Protein AF-A0A507EMT8-F1 (afdb_monomer)

InterPro domains:
  IPR001611 Leucine-rich repeat [PF00560] (67-89)
  IPR001611 Leucine-rich repeat [PF00560] (162-181)
  IPR001611 Leucine-rich repeat [PF13855] (92-151)
  IPR032675 Leucine-rich repeat domain superfamily [G3DSA:3.80.10.10] (12-216)

Radius of gyration: 20.35 Å; Cα contacts (8 Å, |Δi|>4): 606; chains: 1; bounding box: 46×36×61 Å

Organism: NCBI:txid246404

Nearest PDB structures (foldseek):
  6fif-assembly1_A  TM=8.995E-01  e=1.115E-07  Arabidopsis thaliana
  5ixt-assembly1_A  TM=8.989E-01  e=3.589E-07  Arabidopsis thaliana
  3rgx-assembly1_A  TM=7.624E-01  e=8.738E-08  Arabidopsis thaliana
  6g3w-assembly2_D  TM=8.809E-01  e=3.906E-06  Arabidopsis thaliana
  6fg7-assembly2_B  TM=7.676E-01  e=6.359E-06  Arabidopsis thaliana

Sequence (258 aa):
MPSHLQAEYTALFLQDTNAVHISSVSGTKNYAFPPSILEVNSLESVTITFSRLEGSLPQHLDSCFRSLHTLNLSANALTGSIPDGIGNLVALQTLDLCDNYFSGNIPGHCLARLKRLKRLNFAGNHLTGIVPAELASMSQLISLRLEGNRLSGCIPTIWSSSLEEVSLSRNNLAGTIPPALIALPMLKWLEVDCWHFDSVNLPNETRLVECLRAELRNPSDATSNILGFGIENSDTDFDSFFLEIRPNLTLSLCSVHA

Foldseek 3Di:
DPPVVCPPQVADPDPDPAEAAAEQGPDDDEAEDDCVVLAAQRHQYYAHALRQHEEEDDQASAPHQCNHAYDAYEHYAYEEADHLNVLNNQNYAEDHHEQYAHEEADPLVSVLSNLNHAEDAHHNYAYEEADDVSVQPRQRHAEDHHENYAYEEEDHQHHHLNYQYDADANYHYDDDDHLNVVVRPNHQEAEYEPVHPDDDDPPDPVVVLVSVCVVNPDVVPQVPAFPDWDWDPDPDQWIWIWTRRHVRHIYIYIDDDD

Secondary structure (DSSP, 8-state):
--TTTTTT--S---S-TTEEEEE---SS--EE--GGGGG-TT-SEEEEESS-EEEE--S---SS-TT--EEE--SSEEEEPPPGGGGG-TT-SEEE--SSEEEEE--HHHHTT-TT--EEE--SSEEEE---HHHHT-TT--EEE--SSEEEEEPPS---TT-SEEE--SSEEESPPPHHHHT-TT--EEEEESTTS-SS---SHHHHHHHHHHHTS-TTTTTS----EEEEE-SSSEEEEEEEEETTEEEEEEEE--

Mean predicted aligned error: 10.67 Å

Structure (mmCIF, N/CA/C/O backbone):
data_AF-A0A507EMT8-F1
#
_entry.id   AF-A0A507EMT8-F1
#
loop_
_atom_site.group_PDB
_atom_site.id
_atom_site.type_symbol
_atom_site.label_atom_id
_atom_site.label_alt_id
_atom_site.label_comp_id
_atom_site.label_asym_id
_atom_site.label_entity_id
_atom_site.label_seq_id
_atom_site.pdbx_PDB_ins_code
_atom_site.Cartn_x
_atom_site.Cartn_y
_atom_site.Cartn_z
_atom_site.occupancy
_atom_site.B_iso_or_equiv
_atom_site.auth_seq_id
_atom_site.auth_comp_id
_atom_site.auth_asym_id
_atom_site.auth_atom_id
_atom_site.pdbx_PDB_model_num
ATOM 1 N N . MET A 1 1 ? -22.497 -0.966 23.195 1.00 44.72 1 MET A N 1
ATOM 2 C CA . MET A 1 1 ? -21.099 -0.515 23.371 1.00 44.72 1 MET A CA 1
ATOM 3 C C . MET A 1 1 ? -20.875 -0.054 24.806 1.00 44.72 1 MET A C 1
ATOM 5 O O . MET A 1 1 ? -21.847 0.390 25.413 1.00 44.72 1 MET A O 1
ATOM 9 N N . PRO A 1 2 ? -19.644 -0.143 25.343 1.00 35.06 2 PRO A N 1
ATOM 10 C CA . PRO A 1 2 ? -19.260 0.530 26.583 1.00 35.06 2 PRO A CA 1
ATOM 11 C C . PRO A 1 2 ? -19.435 2.046 26.427 1.00 35.06 2 PRO A C 1
ATOM 13 O O . PRO A 1 2 ? -19.029 2.620 25.417 1.00 35.06 2 PRO A O 1
ATOM 16 N N . SER A 1 3 ? -20.026 2.695 27.425 1.00 40.06 3 SER A N 1
ATOM 17 C CA . SER A 1 3 ? -20.356 4.131 27.466 1.00 40.06 3 SE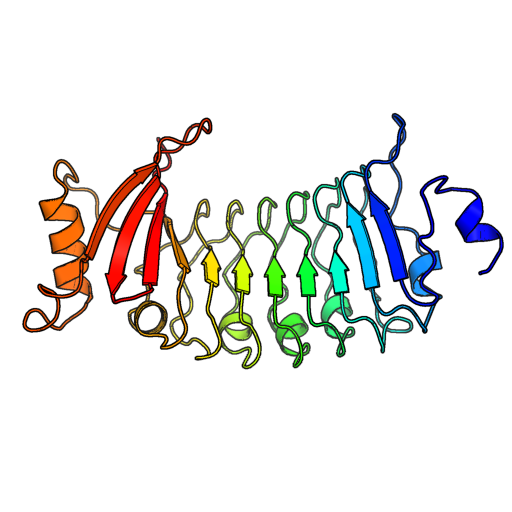R A CA 1
ATOM 18 C C . SER A 1 3 ? -19.169 5.078 27.233 1.00 40.06 3 SER A C 1
ATOM 20 O O . SER A 1 3 ? -19.371 6.251 26.933 1.00 40.06 3 SER A O 1
ATOM 22 N N . HIS A 1 4 ? -17.934 4.582 27.329 1.00 41.44 4 HIS A N 1
ATOM 23 C CA . HIS A 1 4 ? -16.714 5.375 27.177 1.00 41.44 4 HIS A CA 1
ATOM 24 C C . HIS A 1 4 ? -16.392 5.768 25.723 1.00 41.44 4 HIS A C 1
ATOM 26 O O . HIS A 1 4 ? -15.800 6.820 25.512 1.00 41.44 4 HIS A O 1
ATOM 32 N N . LEU A 1 5 ? -16.835 4.998 24.719 1.00 39.72 5 LEU A N 1
ATOM 33 C CA . LEU A 1 5 ? -16.609 5.325 23.297 1.00 39.72 5 LEU A CA 1
ATOM 34 C C . LEU A 1 5 ? -17.523 6.456 22.782 1.00 39.72 5 LEU A C 1
ATOM 36 O O . LEU A 1 5 ? -17.202 7.105 21.791 1.00 39.72 5 LEU A O 1
ATOM 40 N N . GLN A 1 6 ? -18.646 6.720 23.462 1.00 44.97 6 GLN A N 1
ATOM 41 C CA . GLN A 1 6 ? -19.637 7.736 23.074 1.00 44.97 6 GLN A CA 1
ATOM 42 C C . GLN A 1 6 ? -19.248 9.176 23.451 1.00 44.97 6 GLN A C 1
ATOM 44 O O . GLN A 1 6 ? -19.865 10.112 22.951 1.00 44.97 6 GLN A O 1
ATOM 49 N N . ALA A 1 7 ? -18.265 9.369 24.336 1.00 42.69 7 ALA A N 1
ATOM 50 C CA . ALA A 1 7 ? -17.972 10.682 24.917 1.00 42.69 7 ALA A CA 1
ATOM 51 C C . ALA A 1 7 ? -16.923 11.510 24.146 1.00 42.69 7 ALA A C 1
ATOM 53 O O . ALA A 1 7 ? -16.887 12.726 24.313 1.00 42.69 7 ALA A O 1
ATOM 54 N N . GLU A 1 8 ? -16.084 10.889 23.306 1.00 47.53 8 GLU A N 1
ATOM 55 C CA . GLU A 1 8 ? -15.006 11.591 22.577 1.00 47.53 8 GLU A CA 1
ATOM 56 C C . GLU A 1 8 ? -15.290 11.823 21.088 1.00 47.53 8 GLU A C 1
ATOM 58 O O . GLU A 1 8 ? -14.793 12.796 20.520 1.00 47.53 8 GLU A O 1
ATOM 63 N N . TYR A 1 9 ? -16.121 10.983 20.468 1.00 45.97 9 TYR A N 1
ATOM 64 C CA . TYR A 1 9 ? -16.439 11.046 19.044 1.00 45.97 9 TYR A CA 1
ATOM 65 C C . TYR A 1 9 ? -17.940 11.262 18.868 1.00 45.97 9 TYR A C 1
ATOM 67 O O . TYR A 1 9 ? -18.722 10.318 18.830 1.00 45.97 9 TYR A O 1
ATOM 75 N N . THR A 1 10 ? -18.367 12.514 18.718 1.00 42.38 10 THR A N 1
ATOM 76 C CA . THR A 1 10 ? -19.765 12.873 18.403 1.00 42.38 10 THR A CA 1
ATOM 77 C C . THR A 1 10 ? -20.165 12.504 16.957 1.00 42.38 10 THR A C 1
ATOM 79 O O . THR A 1 10 ? -21.139 13.035 16.428 1.00 42.38 10 THR A O 1
ATOM 82 N N . ALA A 1 11 ? -19.415 11.624 16.284 1.00 42.88 11 ALA A N 1
ATOM 83 C CA . ALA A 1 11 ? -19.614 11.236 14.891 1.00 42.88 11 ALA A CA 1
ATOM 84 C C . ALA A 1 11 ? -20.372 9.904 14.784 1.00 42.88 11 ALA A C 1
ATOM 86 O O . ALA A 1 11 ? -20.145 8.969 15.549 1.00 42.88 11 ALA A O 1
ATOM 87 N N . LEU A 1 12 ? -21.304 9.870 13.832 1.00 46.53 12 LEU A N 1
ATOM 88 C CA . LEU A 1 12 ? -22.332 8.857 13.625 1.00 46.53 12 LEU A CA 1
ATOM 89 C C . LEU A 1 12 ? -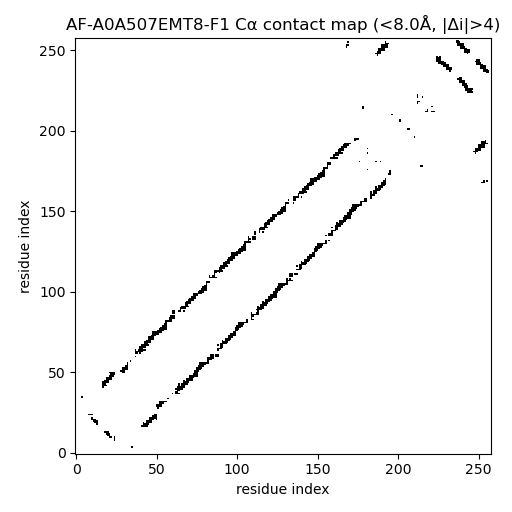21.803 7.414 13.665 1.00 46.53 12 LEU A C 1
ATOM 91 O O . LEU A 1 12 ? -21.178 6.944 12.720 1.00 46.53 12 LEU A O 1
ATOM 95 N N . PHE A 1 13 ? -22.207 6.658 14.685 1.00 46.06 13 PHE A N 1
ATOM 96 C CA . PHE A 1 13 ? -22.318 5.210 14.546 1.00 46.06 13 PHE A CA 1
ATOM 97 C C . PHE A 1 13 ? -23.453 4.924 13.552 1.00 46.06 13 PHE A C 1
ATOM 99 O O . PHE A 1 13 ? -24.632 5.044 13.893 1.00 46.06 13 PHE A O 1
ATOM 106 N N . LEU A 1 14 ? -23.106 4.602 12.305 1.00 43.62 14 LEU A N 1
ATOM 107 C CA . LEU A 1 14 ? -24.056 3.992 11.378 1.00 43.62 14 LEU A CA 1
ATOM 108 C C . LEU A 1 14 ? -24.456 2.608 11.911 1.00 43.62 14 LEU A C 1
ATOM 110 O O . LEU A 1 14 ? -23.687 1.938 12.595 1.00 43.62 14 LEU A O 1
ATOM 114 N N . GLN A 1 15 ? -25.702 2.237 11.637 1.00 43.41 15 GLN A N 1
ATOM 115 C CA . GLN A 1 15 ? -26.506 1.190 12.274 1.00 43.41 15 GLN A CA 1
ATOM 116 C C . GLN A 1 15 ? -26.059 -0.264 11.994 1.00 43.41 15 GLN A C 1
ATOM 118 O O . GLN A 1 15 ? -26.897 -1.162 12.007 1.00 43.41 15 GLN A O 1
ATOM 123 N N . ASP A 1 16 ? -24.765 -0.520 11.794 1.00 48.94 16 ASP A N 1
ATOM 124 C CA . ASP A 1 16 ? -24.210 -1.861 11.594 1.00 48.94 16 ASP A CA 1
ATOM 125 C C . ASP A 1 16 ? -23.419 -2.305 12.828 1.00 48.94 16 ASP A C 1
ATOM 127 O O . ASP A 1 16 ? -22.450 -1.677 13.250 1.00 48.94 16 ASP A O 1
ATOM 131 N N . THR A 1 17 ? -23.830 -3.420 13.433 1.00 66.44 17 THR A N 1
ATOM 132 C CA . THR A 1 17 ? -23.396 -3.847 14.776 1.00 66.44 17 THR A CA 1
ATOM 133 C C . THR A 1 17 ? -21.900 -4.160 14.914 1.00 66.44 17 THR A C 1
ATOM 135 O O . THR A 1 17 ? -21.423 -4.293 16.041 1.00 66.44 17 THR A O 1
ATOM 138 N N . ASN A 1 18 ? -21.162 -4.247 13.800 1.00 78.62 18 ASN A N 1
ATOM 139 C CA . ASN A 1 18 ? -19.751 -4.644 13.734 1.00 78.62 18 ASN A CA 1
ATOM 140 C C . ASN A 1 18 ? -18.862 -3.649 12.956 1.00 78.62 18 ASN A C 1
ATOM 142 O O . ASN A 1 18 ? -17.736 -3.996 12.599 1.00 78.62 18 ASN A O 1
ATOM 146 N N . ALA A 1 19 ? -19.324 -2.428 12.674 1.00 81.94 19 ALA A N 1
ATOM 147 C CA . ALA A 1 19 ? -18.536 -1.435 11.943 1.00 81.94 19 ALA A CA 1
ATOM 148 C C . ALA A 1 19 ? -18.418 -0.109 12.706 1.00 81.94 19 ALA A C 1
ATOM 150 O O . ALA A 1 19 ? -19.355 0.344 13.358 1.00 81.94 19 ALA A O 1
ATOM 151 N N . VAL A 1 20 ? -17.255 0.532 12.595 1.00 81.75 20 VAL A N 1
ATOM 152 C CA . VAL A 1 20 ? -17.023 1.911 13.035 1.00 81.75 20 VAL A CA 1
ATOM 153 C C . VAL A 1 20 ? -16.708 2.740 11.802 1.00 81.75 20 VAL A C 1
ATOM 155 O O . VAL A 1 20 ? -15.770 2.424 11.073 1.00 81.75 20 VAL A O 1
ATOM 158 N N . HIS A 1 21 ? -17.484 3.797 11.576 1.00 83.06 21 HIS A N 1
ATOM 159 C CA . HIS A 1 21 ? -17.251 4.744 10.495 1.00 83.06 21 HIS A CA 1
ATOM 160 C C . HIS A 1 21 ? -17.268 6.170 11.042 1.00 83.06 21 HIS A C 1
ATOM 162 O O . HIS A 1 21 ? -18.294 6.656 11.507 1.00 83.06 21 HIS A O 1
ATOM 168 N N . ILE A 1 22 ? -16.129 6.848 10.970 1.00 78.31 22 ILE A N 1
ATOM 169 C CA . ILE A 1 22 ? -15.936 8.229 11.396 1.00 78.31 22 ILE A CA 1
ATOM 170 C C . ILE A 1 22 ? -15.324 8.971 10.211 1.00 78.31 22 ILE A C 1
ATOM 172 O O . ILE A 1 22 ? -14.281 8.586 9.696 1.00 78.31 22 ILE A O 1
ATOM 176 N N . SER A 1 23 ? -15.977 10.035 9.762 1.00 77.44 23 SER A N 1
ATOM 177 C CA . SER A 1 23 ? -15.476 10.880 8.680 1.00 77.44 23 SER A CA 1
ATOM 178 C C . SER A 1 23 ? -15.755 12.336 9.007 1.00 77.44 23 SER A C 1
ATOM 180 O O . SER A 1 23 ? -16.880 12.643 9.399 1.00 77.44 23 SER A O 1
ATOM 182 N N . SER A 1 24 ? -14.782 13.222 8.787 1.00 67.25 24 SER A N 1
ATOM 183 C CA . SER A 1 24 ? -14.950 14.674 8.942 1.00 67.25 24 SER A CA 1
ATOM 184 C C . SER A 1 24 ? -15.465 15.068 10.335 1.00 67.25 24 SER A C 1
ATOM 186 O O . SER A 1 24 ? -16.619 15.457 10.525 1.00 67.25 24 SER A O 1
ATOM 188 N N . VAL A 1 25 ? -14.601 14.954 11.348 1.00 63.53 25 VAL A N 1
ATOM 189 C CA . VAL A 1 25 ? -14.938 15.432 12.696 1.00 63.53 25 VAL A CA 1
ATOM 190 C C . VAL A 1 25 ? -14.916 16.963 12.691 1.00 63.53 25 VAL A C 1
ATOM 192 O O . VAL A 1 25 ? -13.878 17.587 12.476 1.00 63.53 25 VAL A O 1
ATOM 195 N N . SER A 1 26 ? -16.074 17.586 12.920 1.00 52.28 26 SER A N 1
ATOM 196 C CA . SER A 1 26 ? -16.188 19.040 13.032 1.00 52.28 26 SER A CA 1
ATOM 197 C C . SER A 1 26 ? -15.467 19.530 14.292 1.00 52.28 26 SER A C 1
ATOM 199 O O . SER A 1 26 ? -15.912 19.257 15.407 1.00 52.28 26 SER A O 1
ATOM 201 N N . GLY A 1 27 ? -14.367 20.266 14.134 1.00 58.34 27 GLY A N 1
ATOM 202 C CA . GLY A 1 27 ? -13.631 20.847 15.257 1.00 58.34 27 GLY A CA 1
ATOM 203 C C . GLY A 1 27 ? -12.174 21.165 14.932 1.00 58.34 27 GLY A C 1
ATOM 204 O O . GLY A 1 27 ? -11.660 20.828 13.868 1.00 58.34 27 GLY A O 1
ATOM 205 N N . THR A 1 28 ? -11.499 21.846 15.858 1.00 53.16 28 THR A N 1
ATOM 206 C CA . THR A 1 28 ? -10.067 22.184 15.762 1.00 53.16 28 THR A CA 1
ATOM 207 C C . THR A 1 28 ? -9.169 21.262 16.584 1.00 53.16 28 THR A C 1
ATOM 209 O O . THR A 1 28 ? -7.954 21.430 16.558 1.00 53.16 28 THR A O 1
ATOM 212 N N . LYS A 1 29 ? -9.749 20.319 17.334 1.00 60.69 29 LYS A N 1
ATOM 213 C CA . LYS A 1 29 ? -9.022 19.462 18.270 1.00 60.69 29 LYS A CA 1
ATOM 214 C C . LYS A 1 29 ? -8.486 18.223 17.552 1.00 60.69 29 LYS A C 1
ATOM 216 O O . LYS A 1 29 ? -9.214 17.605 16.783 1.00 60.69 29 LYS A O 1
ATOM 221 N N . ASN A 1 30 ? -7.235 17.877 17.832 1.00 64.38 30 ASN A N 1
ATOM 222 C CA . ASN A 1 30 ? -6.626 16.635 17.370 1.00 64.38 30 ASN A CA 1
ATOM 223 C C . ASN A 1 30 ? -6.996 15.490 18.318 1.00 64.38 30 ASN A C 1
ATOM 225 O O . ASN A 1 30 ? -7.182 15.708 19.522 1.00 64.38 30 ASN A O 1
ATOM 229 N N . TYR A 1 31 ? -7.078 14.277 17.779 1.00 69.00 31 TYR A N 1
ATOM 230 C CA . TYR A 1 31 ? -7.445 13.078 18.530 1.00 69.00 31 TYR A CA 1
ATOM 231 C C . TYR A 1 31 ? -6.353 12.023 18.376 1.00 69.00 31 TYR A C 1
ATOM 233 O O . TYR A 1 31 ? -5.806 11.864 17.293 1.00 69.00 31 TYR A O 1
ATOM 241 N N . ALA A 1 32 ? -6.024 11.295 19.441 1.00 72.25 32 ALA A N 1
ATOM 242 C CA . ALA A 1 32 ? -5.171 10.115 19.318 1.00 72.25 32 ALA A CA 1
ATOM 243 C C . ALA A 1 32 ? -6.000 8.921 18.828 1.00 72.25 32 ALA A C 1
ATOM 245 O O . ALA A 1 32 ? -7.206 8.861 19.087 1.00 72.25 32 ALA A O 1
ATOM 246 N N . PHE A 1 33 ? -5.356 7.946 18.176 1.00 70.44 33 PHE A N 1
ATOM 247 C CA . PHE A 1 33 ? -6.005 6.675 17.841 1.00 70.44 33 PHE A CA 1
ATOM 248 C C . PHE A 1 33 ? -6.647 6.064 19.102 1.00 70.44 33 PHE A C 1
ATOM 250 O O . PHE A 1 33 ? -5.923 5.807 20.066 1.00 70.44 33 PHE A O 1
ATOM 257 N N . PRO A 1 34 ? -7.977 5.845 19.135 1.00 69.56 34 PRO A N 1
ATOM 258 C CA . PRO A 1 34 ? -8.680 5.497 20.364 1.00 69.56 34 PRO A CA 1
ATOM 259 C C . PRO A 1 34 ? -8.332 4.067 20.792 1.00 69.56 34 PRO A C 1
ATOM 261 O O . PRO A 1 34 ? -8.781 3.125 20.139 1.00 69.56 34 PRO A O 1
ATOM 264 N N . PRO A 1 35 ? -7.598 3.848 21.901 1.00 68.50 35 PRO A N 1
ATOM 265 C CA . PRO A 1 35 ? -7.177 2.501 22.290 1.00 68.50 35 PRO A CA 1
ATOM 266 C C . PRO A 1 35 ? -8.365 1.577 22.571 1.00 68.50 35 PRO A C 1
ATOM 268 O O . PRO A 1 35 ? -8.286 0.384 22.322 1.00 68.50 35 PRO A O 1
ATOM 271 N N . SER A 1 36 ? -9.503 2.126 23.005 1.00 66.75 36 SER A N 1
ATOM 272 C CA . SER A 1 36 ? -10.725 1.361 23.273 1.00 66.75 36 SER A CA 1
ATOM 273 C C . SER A 1 36 ? -11.330 0.697 22.032 1.00 66.75 36 SER A C 1
ATOM 275 O O . SER A 1 36 ? -12.085 -0.263 22.168 1.00 66.75 36 SER A O 1
ATOM 277 N N . ILE A 1 37 ? -11.005 1.153 20.813 1.00 68.25 37 ILE A N 1
ATOM 278 C CA . ILE A 1 37 ? -11.412 0.430 19.596 1.00 68.25 37 ILE A CA 1
ATOM 279 C C . ILE A 1 37 ? -10.709 -0.927 19.511 1.00 68.25 37 ILE A C 1
ATOM 281 O O . ILE A 1 37 ? -11.291 -1.889 19.017 1.00 68.25 37 ILE A O 1
ATOM 285 N N . LEU A 1 38 ? -9.505 -1.019 20.088 1.00 67.44 38 LEU A N 1
ATOM 286 C CA . LEU A 1 38 ? -8.749 -2.251 20.247 1.00 67.44 38 LEU A CA 1
ATOM 287 C C . LEU A 1 38 ? -9.343 -3.161 21.323 1.00 67.44 38 LEU A C 1
ATOM 289 O O . LEU A 1 38 ? -8.665 -4.093 21.697 1.00 67.44 38 LEU A O 1
ATOM 293 N N . GLU A 1 39 ? -10.520 -2.919 21.894 1.00 66.44 39 GLU A N 1
ATOM 294 C CA . GLU A 1 39 ? -11.143 -3.838 22.866 1.00 66.44 39 GLU A CA 1
ATOM 295 C C . GLU A 1 39 ? -12.377 -4.544 22.280 1.00 66.44 39 GLU A C 1
ATOM 297 O O . GLU A 1 39 ? -12.952 -5.442 22.900 1.00 66.44 39 GLU A O 1
ATOM 302 N N . VAL A 1 40 ? -12.799 -4.163 21.069 1.00 71.50 40 VAL A N 1
ATOM 303 C CA . VAL A 1 40 ? -14.050 -4.629 20.462 1.00 71.50 40 VAL A CA 1
ATOM 304 C C . VAL A 1 40 ? -13.784 -5.745 19.448 1.00 71.50 40 VAL A C 1
ATOM 306 O O . VAL A 1 40 ? -13.654 -5.521 18.248 1.00 71.50 40 VAL A O 1
ATOM 309 N N . ASN A 1 41 ? -13.784 -6.981 19.947 1.00 73.75 41 ASN A N 1
ATOM 310 C CA . ASN A 1 41 ? -13.417 -8.189 19.190 1.00 73.75 41 ASN A CA 1
ATOM 311 C C . ASN A 1 41 ? -14.351 -8.560 18.027 1.00 73.75 41 ASN A C 1
ATOM 313 O O . ASN A 1 41 ? -14.006 -9.424 17.219 1.00 73.75 41 ASN A O 1
ATOM 317 N N . SER A 1 42 ? -15.539 -7.957 17.962 1.00 76.88 42 SER A N 1
ATOM 318 C CA . SER A 1 42 ? -16.533 -8.209 16.916 1.00 76.88 42 SER A CA 1
ATOM 319 C C . SER A 1 42 ? -16.409 -7.276 15.715 1.00 76.88 42 SER A C 1
ATOM 321 O O . SER A 1 42 ? -17.167 -7.442 14.766 1.00 76.88 42 SER A O 1
ATOM 323 N N . LEU A 1 43 ? -15.499 -6.294 15.739 1.00 82.88 43 LEU A N 1
ATOM 324 C CA . LEU A 1 43 ? -15.388 -5.336 14.645 1.00 82.88 43 LEU A CA 1
ATOM 325 C C . LEU A 1 43 ? -14.875 -5.999 13.364 1.00 82.88 43 LEU A C 1
ATOM 327 O O . LEU A 1 43 ? -13.849 -6.679 13.344 1.00 82.88 43 LEU A O 1
ATOM 331 N N . GLU A 1 44 ? -15.605 -5.749 12.285 1.00 88.62 44 GLU A N 1
ATOM 332 C CA . GLU A 1 44 ? -15.322 -6.203 10.927 1.00 88.62 44 GLU A CA 1
ATOM 333 C C . GLU A 1 44 ? -14.792 -5.072 10.045 1.00 88.62 44 GLU A C 1
ATOM 335 O O . GLU A 1 44 ? -14.034 -5.327 9.109 1.00 88.62 44 GLU A O 1
ATOM 340 N N . SER A 1 45 ? -15.142 -3.823 10.355 1.00 88.62 45 SER A N 1
ATOM 341 C CA . SER A 1 45 ? -14.682 -2.651 9.613 1.00 88.62 45 SER A CA 1
ATOM 342 C C . SER A 1 45 ? -14.417 -1.477 10.548 1.00 88.62 45 SER A C 1
ATOM 344 O O . SER A 1 45 ? -15.270 -1.112 11.356 1.00 88.62 45 SER A O 1
ATOM 346 N N . VAL A 1 46 ? -13.241 -0.868 10.421 1.00 88.31 46 VAL A N 1
ATOM 347 C CA . VAL A 1 46 ? -12.877 0.392 11.072 1.00 88.31 46 VAL A CA 1
ATOM 348 C C . VAL A 1 46 ? -12.476 1.368 9.980 1.00 88.31 46 VAL A C 1
ATOM 350 O O . VAL A 1 46 ? -11.497 1.146 9.273 1.00 88.31 46 VAL A O 1
ATOM 353 N N . THR A 1 47 ? -13.243 2.440 9.833 1.00 89.31 47 THR A N 1
ATOM 354 C CA . THR A 1 47 ? -12.972 3.541 8.909 1.00 89.31 47 THR A CA 1
ATOM 355 C C . THR A 1 47 ? -12.972 4.842 9.697 1.00 89.31 47 THR A C 1
ATOM 357 O O . THR A 1 47 ? -13.998 5.215 10.259 1.00 89.31 47 THR A O 1
ATOM 360 N N . ILE A 1 48 ? -11.830 5.518 9.773 1.00 87.94 48 ILE A N 1
ATOM 361 C CA . ILE A 1 48 ? -11.675 6.821 10.426 1.00 87.94 48 ILE A CA 1
ATOM 362 C C . ILE A 1 48 ? -10.902 7.718 9.463 1.00 87.94 48 ILE A C 1
ATOM 364 O O . ILE A 1 48 ? -9.688 7.591 9.363 1.00 87.94 48 ILE A O 1
ATOM 368 N N . THR A 1 49 ? -11.577 8.614 8.750 1.00 88.31 49 THR A N 1
ATOM 369 C CA . THR A 1 49 ? -10.962 9.447 7.701 1.00 88.31 49 THR A CA 1
ATOM 370 C C . THR A 1 49 ? -11.194 10.932 7.946 1.00 88.31 49 THR A C 1
ATOM 372 O O . THR A 1 49 ? -12.160 11.321 8.612 1.00 88.31 49 THR A O 1
ATOM 375 N N . PHE A 1 50 ? -10.303 11.797 7.454 1.00 85.88 50 PHE A N 1
ATOM 376 C CA . PHE A 1 50 ? -10.434 13.261 7.564 1.00 85.88 50 PHE A CA 1
ATOM 377 C C . PHE A 1 50 ? -10.726 13.743 8.998 1.00 85.88 50 PHE A C 1
ATOM 379 O O . PHE A 1 50 ? -11.549 14.633 9.218 1.00 85.88 50 PHE A O 1
ATOM 386 N N . SER A 1 51 ? -10.101 13.108 9.993 1.00 82.56 51 SER A N 1
ATOM 387 C CA . SER A 1 51 ? -10.437 13.280 11.416 1.00 82.56 51 SER A CA 1
ATOM 388 C C . SER A 1 51 ? -9.289 13.859 12.245 1.00 82.56 51 SER A C 1
ATOM 390 O O . SER A 1 51 ? -9.416 13.964 13.463 1.00 82.56 51 SER A O 1
ATOM 392 N N . ARG A 1 52 ? -8.182 14.259 11.597 1.00 83.12 52 ARG A N 1
ATOM 393 C CA . ARG A 1 52 ? -6.967 14.790 12.252 1.00 83.12 52 ARG A CA 1
ATOM 394 C C . ARG A 1 52 ? -6.462 13.863 13.361 1.00 83.12 52 ARG A C 1
ATOM 396 O O . ARG A 1 52 ? -6.066 14.315 14.436 1.00 83.12 52 ARG A O 1
ATOM 403 N N . LEU A 1 53 ? -6.542 12.557 13.109 1.00 85.38 53 LEU A N 1
ATOM 404 C CA . LEU A 1 53 ? -6.029 11.559 14.032 1.00 85.38 53 LEU A CA 1
ATOM 405 C C . LEU A 1 53 ? -4.501 11.669 14.072 1.00 85.38 53 LEU A C 1
ATOM 407 O O . LEU A 1 53 ? -3.866 11.581 13.029 1.00 85.38 53 LEU A O 1
ATOM 411 N N . GLU A 1 54 ? -3.930 11.882 15.249 1.00 88.19 54 GLU A N 1
ATOM 412 C CA . GLU A 1 54 ? -2.501 12.090 15.485 1.00 88.19 54 GLU A CA 1
ATOM 413 C C . GLU A 1 54 ? -1.897 10.955 16.320 1.00 88.19 54 GLU A C 1
ATOM 415 O O . GLU A 1 54 ? -2.583 10.058 16.820 1.00 88.19 54 GLU A O 1
ATOM 420 N N . GLY A 1 55 ? -0.578 11.014 16.501 1.00 88.75 55 GLY A N 1
ATOM 421 C CA . GLY A 1 55 ? 0.183 9.997 17.214 1.00 88.75 55 GLY A CA 1
ATOM 422 C C . GLY A 1 55 ? 0.543 8.822 16.314 1.00 88.75 55 GLY A C 1
ATOM 423 O O . GLY A 1 55 ? 0.476 8.923 15.092 1.00 88.75 55 GLY A O 1
ATOM 424 N N . SER A 1 56 ? 0.981 7.722 16.919 1.00 90.69 56 SER A N 1
ATOM 425 C CA . SER A 1 56 ? 1.382 6.513 16.195 1.00 90.69 56 SER A CA 1
ATOM 426 C C . SER A 1 56 ? 0.355 5.405 16.354 1.00 90.69 56 SER A C 1
ATOM 428 O O . SER A 1 56 ? -0.409 5.374 17.322 1.00 90.69 56 SER A O 1
ATOM 430 N N . LEU A 1 57 ? 0.350 4.477 15.398 1.00 88.88 57 LEU A N 1
ATOM 431 C CA . LEU A 1 57 ? -0.396 3.240 15.560 1.00 88.88 57 LEU A CA 1
ATOM 432 C C . LEU A 1 57 ? 0.190 2.419 16.721 1.00 88.88 57 LEU A C 1
ATOM 434 O O . LEU A 1 57 ? 1.414 2.304 16.841 1.00 88.88 57 LEU A O 1
ATOM 438 N N . PRO A 1 58 ? -0.661 1.817 17.564 1.00 84.38 58 PRO A N 1
ATOM 439 C CA . PRO A 1 58 ? -0.205 1.009 18.685 1.00 84.38 58 PRO A CA 1
ATOM 440 C C . PRO A 1 58 ? 0.560 -0.226 18.185 1.00 84.38 58 PRO A C 1
ATOM 442 O O . PRO A 1 58 ? 0.144 -0.879 17.230 1.00 84.38 58 PRO A O 1
ATOM 445 N N . GLN A 1 59 ? 1.678 -0.559 18.843 1.00 79.88 59 GLN A N 1
ATOM 446 C CA . GLN A 1 59 ? 2.560 -1.657 18.413 1.00 79.88 59 GLN A CA 1
ATOM 447 C C . GLN A 1 59 ? 1.890 -3.035 18.446 1.00 79.88 59 GLN A C 1
ATOM 449 O O . GLN A 1 59 ? 2.208 -3.891 17.623 1.00 79.88 59 GLN A O 1
ATOM 454 N N . HIS A 1 60 ? 0.954 -3.227 19.375 1.00 72.75 60 HIS A N 1
ATOM 455 C CA . HIS A 1 60 ? 0.208 -4.466 19.548 1.00 72.75 60 HIS A CA 1
ATOM 456 C C . HIS A 1 60 ? -1.227 -4.270 19.061 1.00 72.75 60 HIS A C 1
ATOM 458 O O . HIS A 1 60 ? -2.036 -3.623 19.724 1.00 72.75 60 HIS A O 1
ATOM 464 N N . LEU A 1 61 ? -1.546 -4.864 17.913 1.00 71.69 61 LEU A N 1
ATOM 465 C CA . LEU A 1 61 ? -2.905 -4.954 17.360 1.00 71.69 61 LEU A CA 1
ATOM 466 C C . LEU A 1 61 ? -3.480 -6.373 17.571 1.00 71.69 61 LEU A C 1
ATOM 468 O O . LEU A 1 61 ? -4.411 -6.807 16.895 1.00 71.69 61 LEU A O 1
ATOM 472 N N . ASP A 1 62 ? -2.890 -7.111 18.516 1.00 61.44 62 ASP A N 1
ATOM 473 C CA . ASP A 1 62 ? -2.742 -8.570 18.461 1.00 61.44 62 ASP A CA 1
ATOM 474 C C . ASP A 1 62 ? -3.930 -9.327 19.074 1.00 61.44 62 ASP A C 1
ATOM 476 O O . ASP A 1 62 ? -4.100 -10.527 18.852 1.00 61.44 62 ASP A O 1
ATOM 480 N N . SER A 1 63 ? -4.772 -8.642 19.847 1.00 54.06 63 SER A N 1
ATOM 481 C CA . SER A 1 63 ? -5.790 -9.291 20.674 1.00 54.06 63 SER A CA 1
ATOM 482 C C . SER A 1 63 ? -7.222 -9.151 20.158 1.00 54.06 63 SER A C 1
ATOM 484 O O . SER A 1 63 ? -8.047 -9.995 20.508 1.00 54.06 63 SER A O 1
ATOM 486 N N . CYS A 1 64 ? -7.534 -8.155 19.317 1.00 55.22 64 CYS A N 1
ATOM 487 C CA . CYS A 1 64 ? -8.916 -7.655 19.285 1.00 55.22 64 CYS A CA 1
ATOM 488 C C . CYS A 1 64 ? -9.575 -7.482 17.913 1.00 55.22 64 CYS A C 1
ATOM 490 O O . CYS A 1 64 ? -10.687 -6.983 17.822 1.00 55.22 64 CYS A O 1
ATOM 492 N N . PHE A 1 65 ? -8.949 -7.963 16.839 1.00 65.19 65 PHE A N 1
ATOM 493 C CA . PHE A 1 65 ? -9.457 -7.769 15.473 1.00 65.19 65 PHE A CA 1
ATOM 494 C C . PHE A 1 65 ? -9.360 -9.025 14.610 1.00 65.19 65 PHE A C 1
ATOM 496 O O . PHE A 1 65 ? -9.030 -8.980 13.426 1.00 65.19 65 PHE A O 1
ATOM 503 N N . ARG A 1 66 ? -9.666 -10.189 15.194 1.00 72.94 66 ARG A N 1
ATOM 504 C CA . ARG A 1 66 ? -9.659 -11.460 14.446 1.00 72.94 66 ARG A CA 1
ATOM 505 C C . ARG A 1 66 ? -10.659 -11.485 13.290 1.00 72.94 66 ARG A C 1
ATOM 507 O O . ARG A 1 66 ? -10.466 -12.266 12.364 1.00 72.94 66 ARG A O 1
ATOM 514 N N . SER A 1 67 ? -11.689 -10.647 13.354 1.00 84.38 67 SER A N 1
ATOM 515 C CA . SER A 1 67 ? -12.735 -10.530 12.338 1.00 84.38 67 SER A CA 1
ATOM 516 C C . SER A 1 67 ? -12.599 -9.275 11.478 1.00 84.38 67 SER A C 1
ATOM 518 O O . SER A 1 67 ? -13.447 -9.053 10.622 1.00 84.38 67 SER A O 1
ATOM 520 N N . LEU A 1 68 ? -11.564 -8.453 11.681 1.00 89.19 68 LEU A N 1
ATOM 521 C CA . LEU A 1 68 ? -11.443 -7.186 10.971 1.00 89.19 68 LEU A CA 1
ATOM 522 C C . LEU A 1 68 ? -11.037 -7.434 9.518 1.00 89.19 68 LEU A C 1
ATOM 524 O O . LEU A 1 68 ? -9.964 -7.961 9.234 1.00 89.19 68 LEU A O 1
ATOM 528 N N . HIS A 1 69 ? -11.913 -7.040 8.60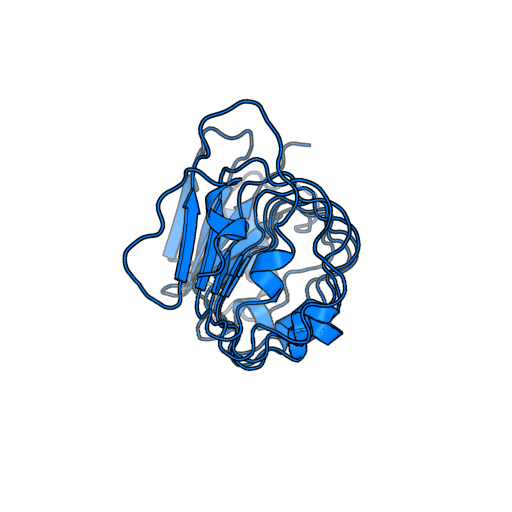3 1.00 93.31 69 HIS A N 1
ATOM 529 C CA . HIS A 1 69 ? -11.739 -7.151 7.161 1.00 93.31 69 HIS A CA 1
ATOM 530 C C . HIS A 1 69 ? -11.243 -5.840 6.547 1.00 93.31 69 HIS A C 1
ATOM 532 O O . HIS A 1 69 ? -10.505 -5.877 5.562 1.00 93.31 69 HIS A O 1
ATOM 538 N N . THR A 1 70 ? -11.599 -4.701 7.141 1.00 94.12 70 THR A N 1
ATOM 539 C CA . THR A 1 70 ? -11.225 -3.376 6.640 1.00 94.12 70 THR A CA 1
ATOM 540 C C . THR A 1 70 ? -10.664 -2.519 7.763 1.00 94.12 70 THR A C 1
ATOM 542 O O . THR A 1 70 ? -11.328 -2.308 8.778 1.00 94.12 70 THR A O 1
ATOM 545 N N . LEU A 1 71 ? -9.463 -1.988 7.547 1.00 93.88 71 LEU A N 1
ATOM 546 C CA . LEU A 1 71 ? -8.884 -0.915 8.341 1.00 93.88 71 LEU A CA 1
ATOM 547 C C . LEU A 1 71 ? -8.544 0.234 7.397 1.00 93.88 71 LEU A C 1
ATOM 549 O O . LEU A 1 71 ? -7.623 0.122 6.591 1.00 93.88 71 LEU A O 1
ATOM 553 N N . ASN A 1 72 ? -9.304 1.315 7.497 1.00 94.88 72 ASN A N 1
ATOM 554 C CA . ASN A 1 72 ? -9.081 2.536 6.746 1.00 94.88 72 ASN A CA 1
ATOM 555 C C . ASN A 1 72 ? -8.872 3.697 7.724 1.00 94.88 72 ASN A C 1
ATOM 557 O O . ASN A 1 72 ? -9.782 4.062 8.467 1.00 94.88 72 ASN A O 1
ATOM 561 N N . LEU A 1 73 ? -7.666 4.253 7.732 1.00 94.00 73 LEU A N 1
ATOM 562 C CA . LEU A 1 73 ? -7.277 5.407 8.542 1.00 94.00 73 LEU A CA 1
ATOM 563 C C . LEU A 1 73 ? -6.749 6.552 7.668 1.00 94.00 73 LEU A C 1
ATOM 565 O O . LEU A 1 73 ? -5.931 7.357 8.124 1.00 94.00 73 LEU A O 1
ATOM 569 N N . SER A 1 74 ? -7.170 6.601 6.404 1.00 95.38 74 SER A N 1
ATOM 570 C CA . SER A 1 74 ? -6.639 7.547 5.434 1.00 95.38 74 SER A CA 1
ATOM 571 C C . SER A 1 74 ? -6.979 9.005 5.745 1.00 95.38 74 SER A C 1
ATOM 573 O O . SER A 1 74 ? -7.936 9.303 6.468 1.00 95.38 74 SER A O 1
ATOM 575 N N . ALA A 1 75 ? -6.190 9.927 5.192 1.00 94.31 75 ALA A N 1
ATOM 576 C CA . ALA A 1 75 ? -6.369 11.370 5.338 1.00 94.31 75 ALA A CA 1
ATOM 577 C C . ALA A 1 75 ? -6.435 11.815 6.813 1.00 94.31 75 ALA A C 1
ATOM 579 O O . ALA A 1 75 ? -7.391 12.458 7.262 1.00 94.31 75 ALA A O 1
ATOM 580 N N . ASN A 1 76 ? -5.418 11.444 7.588 1.00 92.19 76 ASN A N 1
ATOM 581 C CA . ASN A 1 76 ? -5.237 11.863 8.978 1.00 92.19 76 ASN A CA 1
ATOM 582 C C . ASN A 1 76 ? -3.822 12.435 9.178 1.00 92.19 76 ASN A C 1
ATOM 584 O O . ASN A 1 76 ? -3.137 12.790 8.225 1.00 92.19 76 ASN A O 1
ATOM 588 N N . ALA A 1 77 ? -3.403 12.593 10.431 1.00 93.62 77 ALA A N 1
ATOM 589 C CA . ALA A 1 77 ? -2.092 13.099 10.814 1.00 93.62 77 ALA A CA 1
ATOM 590 C C . ALA A 1 77 ? -1.295 12.045 11.611 1.00 93.62 77 ALA A C 1
ATOM 592 O O . ALA A 1 77 ? -0.528 12.384 12.516 1.00 93.62 77 ALA A O 1
ATOM 593 N N . LEU A 1 78 ? -1.488 10.755 11.305 1.00 93.88 78 LEU A N 1
ATOM 594 C CA . LEU A 1 78 ? -0.789 9.664 11.983 1.00 93.88 78 LEU A CA 1
ATOM 595 C C . LEU A 1 78 ? 0.693 9.675 11.604 1.00 93.88 78 LEU A C 1
ATOM 597 O O . LEU A 1 78 ? 1.057 9.914 10.458 1.00 93.88 78 LEU A O 1
ATOM 601 N N . THR A 1 79 ? 1.551 9.409 12.580 1.00 96.12 79 THR A N 1
ATOM 602 C CA . THR A 1 79 ? 3.014 9.512 12.504 1.00 96.12 79 THR A CA 1
ATOM 603 C C . THR A 1 79 ? 3.677 8.218 12.986 1.00 96.12 79 THR A C 1
ATOM 605 O O . THR A 1 79 ? 3.017 7.273 13.422 1.00 96.12 79 THR A O 1
ATOM 608 N N . GLY A 1 80 ? 5.010 8.174 12.951 1.00 96.00 80 GLY A N 1
ATOM 609 C CA . GLY A 1 80 ? 5.784 7.007 13.377 1.00 96.00 80 GLY A CA 1
ATOM 610 C C . GLY A 1 80 ? 5.816 5.910 12.314 1.00 96.00 80 GLY A C 1
ATOM 611 O O . GLY A 1 80 ? 5.454 6.144 11.163 1.00 96.00 80 GLY A O 1
ATOM 612 N N . SER A 1 81 ? 6.299 4.725 12.680 1.00 96.88 81 SER A N 1
ATOM 613 C CA . SER A 1 81 ? 6.367 3.575 11.776 1.00 96.88 81 SER A CA 1
ATOM 614 C C . SER A 1 81 ? 5.080 2.764 11.771 1.00 96.88 81 SER A C 1
ATOM 616 O O . SER A 1 81 ? 4.380 2.691 12.780 1.00 96.88 81 SER A O 1
ATOM 618 N N . ILE A 1 82 ? 4.812 2.081 10.658 1.00 96.81 82 ILE A N 1
ATOM 619 C CA . ILE A 1 82 ? 3.764 1.058 10.599 1.00 96.81 82 ILE A CA 1
ATOM 620 C C . ILE A 1 82 ? 4.193 -0.103 11.516 1.00 96.81 82 ILE A C 1
ATOM 622 O O . ILE A 1 82 ? 5.264 -0.671 11.297 1.00 96.81 82 ILE A O 1
ATOM 626 N N . PRO A 1 83 ? 3.417 -0.448 12.558 1.00 93.44 83 PRO A N 1
ATOM 627 C CA . PRO A 1 83 ? 3.829 -1.437 13.545 1.00 93.44 83 PRO A CA 1
ATOM 628 C C . PRO A 1 83 ? 3.723 -2.867 13.010 1.00 93.44 83 PRO A C 1
ATOM 630 O O . PRO A 1 83 ? 2.773 -3.213 12.308 1.00 93.44 83 PRO A O 1
ATOM 633 N N . ASP A 1 84 ? 4.641 -3.734 13.439 1.00 92.38 84 ASP A N 1
ATOM 634 C CA . ASP A 1 84 ? 4.657 -5.162 13.085 1.00 92.38 84 ASP A CA 1
ATOM 635 C C . ASP A 1 84 ? 3.367 -5.899 13.481 1.00 92.38 84 ASP A C 1
ATOM 637 O O . ASP A 1 84 ? 2.937 -6.837 12.798 1.00 92.38 84 ASP A O 1
ATOM 641 N N . GLY A 1 85 ? 2.693 -5.430 14.540 1.00 89.62 85 GLY A N 1
ATOM 642 C CA . GLY A 1 85 ? 1.396 -5.937 14.988 1.00 89.62 85 GLY A CA 1
ATOM 643 C C . GLY A 1 85 ? 0.312 -5.915 13.906 1.00 89.62 85 GLY A C 1
ATOM 644 O O . GLY A 1 85 ? -0.622 -6.714 13.970 1.00 89.62 85 GLY A O 1
ATOM 645 N N . ILE A 1 86 ? 0.457 -5.100 12.850 1.00 90.94 86 ILE A N 1
ATOM 646 C CA . ILE A 1 86 ? -0.458 -5.109 11.698 1.00 90.94 86 ILE A CA 1
ATOM 647 C C . ILE A 1 86 ? -0.566 -6.501 11.062 1.00 90.94 86 ILE A C 1
ATOM 649 O O . ILE A 1 86 ? -1.640 -6.890 10.611 1.00 90.94 86 ILE A O 1
ATOM 653 N N . GLY A 1 87 ? 0.511 -7.295 11.102 1.00 91.62 87 GLY A N 1
ATOM 654 C CA . GLY A 1 87 ? 0.553 -8.664 10.585 1.00 91.62 87 GLY A CA 1
ATOM 655 C C . GLY A 1 87 ? -0.309 -9.666 11.364 1.00 91.62 87 GLY A C 1
ATOM 656 O O . GLY A 1 87 ? -0.467 -10.806 10.924 1.00 91.62 87 GLY A O 1
ATOM 657 N N . ASN A 1 88 ? -0.869 -9.271 12.513 1.00 89.88 88 ASN A N 1
ATOM 658 C CA . ASN A 1 88 ? -1.778 -10.095 13.313 1.00 89.88 88 ASN A CA 1
ATOM 659 C C . ASN A 1 88 ? -3.248 -9.971 12.879 1.00 89.88 88 ASN A C 1
ATOM 661 O O . ASN A 1 88 ? -4.068 -10.807 13.266 1.00 89.88 88 ASN A O 1
ATOM 665 N N . LEU A 1 89 ? -3.581 -9.001 12.022 1.00 90.56 89 LEU A N 1
ATOM 666 C CA . LEU A 1 89 ? -4.924 -8.793 11.473 1.00 90.56 89 LEU A CA 1
ATOM 667 C C . LEU A 1 89 ? -5.236 -9.791 10.347 1.00 90.56 89 LEU A C 1
ATOM 669 O O . LEU A 1 89 ? -5.551 -9.421 9.226 1.00 90.56 89 LEU A O 1
ATOM 673 N N . VAL A 1 90 ? -5.127 -11.092 10.608 1.00 90.88 90 VAL A N 1
ATOM 674 C CA . VAL A 1 90 ? -5.120 -12.145 9.570 1.00 90.88 90 VAL A CA 1
ATOM 675 C C . VAL A 1 90 ? -6.393 -12.235 8.710 1.00 90.88 90 VAL A C 1
ATOM 677 O O . VAL A 1 90 ? -6.367 -12.852 7.643 1.00 90.88 90 VAL A O 1
ATOM 680 N N . ALA A 1 91 ? -7.505 -11.639 9.153 1.00 92.62 91 ALA A N 1
ATOM 681 C CA . ALA A 1 91 ? -8.746 -11.544 8.383 1.00 92.62 91 ALA A CA 1
ATOM 682 C C . ALA A 1 91 ? -8.790 -10.358 7.403 1.00 92.62 91 ALA A C 1
ATOM 684 O O . ALA A 1 91 ? -9.685 -10.326 6.553 1.00 92.62 91 ALA A O 1
ATOM 685 N N . LEU A 1 92 ? -7.829 -9.434 7.498 1.00 94.75 92 LEU A N 1
ATOM 686 C CA . LEU A 1 92 ? -7.827 -8.166 6.784 1.00 94.75 92 LEU A CA 1
ATOM 687 C C . LEU A 1 92 ? -7.772 -8.382 5.273 1.00 94.75 92 LEU A C 1
ATOM 689 O O . LEU A 1 92 ? -6.966 -9.156 4.757 1.00 94.75 92 LEU A O 1
ATOM 693 N N . GLN A 1 93 ? -8.655 -7.679 4.575 1.00 97.69 93 GLN A N 1
ATOM 694 C CA . GLN A 1 93 ? -8.784 -7.656 3.122 1.00 97.69 93 GLN A CA 1
ATOM 695 C C . GLN A 1 93 ? -8.395 -6.292 2.553 1.00 97.69 93 GLN A C 1
ATOM 697 O O . GLN A 1 93 ? -7.836 -6.234 1.459 1.00 97.69 93 GLN A O 1
ATOM 702 N N . THR A 1 94 ? -8.626 -5.220 3.310 1.00 98.31 94 THR A N 1
ATOM 703 C CA . THR A 1 94 ? -8.281 -3.850 2.927 1.00 98.31 94 THR A CA 1
ATOM 704 C C . THR A 1 94 ? -7.528 -3.171 4.060 1.00 98.31 94 THR A C 1
ATOM 706 O O . THR A 1 94 ? -8.041 -3.080 5.178 1.00 98.31 94 THR A O 1
ATOM 709 N N . LEU A 1 95 ? -6.331 -2.678 3.750 1.00 98.06 95 LEU A N 1
ATOM 710 C CA . LEU A 1 95 ? -5.547 -1.802 4.610 1.00 98.06 95 LEU A CA 1
ATOM 711 C C . LEU A 1 95 ? -5.273 -0.499 3.863 1.00 98.06 95 LEU A C 1
ATOM 713 O O . LEU A 1 95 ? -4.539 -0.501 2.875 1.00 98.06 95 LEU A O 1
ATOM 717 N N . ASP A 1 96 ? -5.855 0.590 4.346 1.00 98.44 96 ASP A N 1
ATOM 718 C CA . ASP A 1 96 ? -5.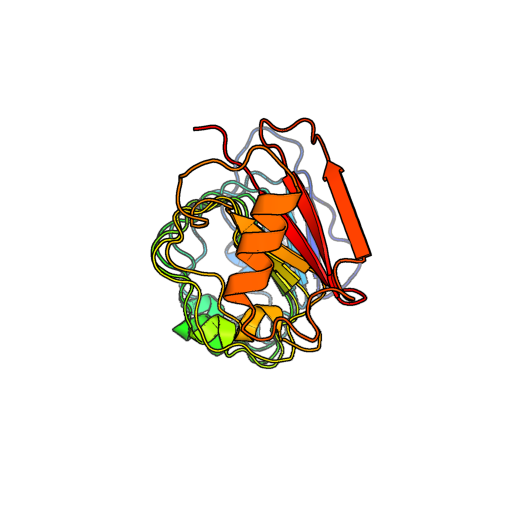680 1.921 3.776 1.00 98.44 96 ASP A CA 1
ATOM 719 C C . ASP A 1 96 ? -5.174 2.889 4.847 1.00 98.44 96 ASP A C 1
ATOM 721 O O . ASP A 1 96 ? -5.858 3.157 5.837 1.00 98.44 96 ASP A O 1
ATOM 725 N N . LEU A 1 97 ? -3.947 3.367 4.663 1.00 98.06 97 LEU A N 1
ATOM 726 C CA . LEU A 1 97 ? -3.279 4.354 5.507 1.00 98.06 97 LEU A CA 1
ATOM 727 C C . LEU A 1 97 ? -2.832 5.570 4.680 1.00 98.06 97 LEU A C 1
ATOM 729 O O . LEU A 1 97 ? -1.899 6.269 5.088 1.00 98.06 97 LEU A O 1
ATOM 733 N N . CYS A 1 98 ? -3.429 5.804 3.506 1.00 98.12 98 CYS A N 1
ATOM 734 C CA . CYS A 1 98 ? -2.968 6.865 2.616 1.00 98.12 98 CYS A CA 1
ATOM 735 C C . CYS A 1 98 ? -3.119 8.259 3.235 1.00 98.12 98 CYS A C 1
ATOM 737 O O . CYS A 1 98 ? -3.917 8.452 4.156 1.00 98.12 98 CYS A O 1
ATOM 739 N N . ASP A 1 99 ? -2.340 9.219 2.746 1.00 97.25 99 ASP A N 1
ATOM 740 C CA . ASP A 1 99 ? -2.376 10.621 3.178 1.00 97.25 99 ASP A CA 1
ATOM 741 C C . ASP A 1 99 ? -2.257 10.765 4.703 1.00 97.25 99 ASP A C 1
ATOM 743 O O . ASP A 1 99 ? -3.163 11.220 5.405 1.00 97.25 99 ASP A O 1
ATOM 747 N N . ASN A 1 100 ? -1.121 10.306 5.218 1.00 97.56 100 ASN A N 1
ATOM 748 C CA . ASN A 1 100 ? -0.709 10.428 6.612 1.00 97.56 100 ASN A CA 1
ATOM 749 C C . ASN A 1 100 ? 0.783 10.822 6.655 1.00 97.56 100 ASN A C 1
ATOM 751 O O . ASN A 1 100 ? 1.397 11.158 5.644 1.00 97.56 100 ASN A O 1
ATOM 755 N N . TYR A 1 101 ? 1.394 10.788 7.836 1.00 97.81 101 TYR A N 1
ATOM 756 C CA . TYR A 1 101 ? 2.810 11.091 8.049 1.00 97.81 101 TYR A CA 1
ATOM 757 C C . TYR A 1 101 ? 3.599 9.857 8.524 1.00 97.81 101 TYR A C 1
ATOM 759 O O . TYR A 1 101 ? 4.580 9.992 9.267 1.00 97.81 101 TYR A O 1
ATOM 767 N N . PHE A 1 102 ? 3.188 8.642 8.131 1.00 98.38 102 PHE A N 1
ATOM 768 C CA . PHE A 1 102 ? 3.930 7.423 8.466 1.00 98.38 102 PHE A CA 1
ATOM 769 C C . PHE A 1 102 ? 5.338 7.468 7.870 1.00 98.38 102 PHE A C 1
ATOM 771 O O . PHE A 1 102 ? 5.547 7.943 6.759 1.00 98.38 102 PHE A O 1
ATOM 778 N N . SER A 1 103 ? 6.317 6.966 8.616 1.00 98.31 103 SER A N 1
ATOM 779 C CA . SER A 1 103 ? 7.744 7.043 8.290 1.00 98.31 103 SER A CA 1
ATOM 780 C C . SER A 1 103 ? 8.464 5.727 8.583 1.00 98.31 103 SER A C 1
ATOM 782 O O . SER A 1 103 ? 7.903 4.816 9.188 1.00 98.31 103 SER A O 1
ATOM 784 N N . GLY A 1 104 ? 9.722 5.616 8.158 1.00 98.06 104 GLY A N 1
ATOM 785 C CA . GLY A 1 104 ? 10.479 4.370 8.267 1.00 98.06 104 GLY A CA 1
ATOM 786 C C . GLY A 1 104 ? 10.076 3.344 7.207 1.00 98.06 104 GLY A C 1
ATOM 787 O O . GLY A 1 104 ? 9.395 3.666 6.233 1.00 98.06 104 GLY A O 1
ATOM 788 N N . ASN A 1 105 ? 10.539 2.108 7.381 1.00 98.44 105 ASN A N 1
ATOM 789 C CA . ASN A 1 105 ? 10.402 1.067 6.369 1.00 98.44 105 ASN A CA 1
ATOM 790 C C . ASN A 1 105 ? 9.011 0.424 6.376 1.00 98.44 105 ASN A C 1
ATOM 792 O O . ASN A 1 105 ? 8.382 0.267 7.421 1.00 98.44 105 ASN A O 1
ATOM 796 N N . ILE A 1 106 ? 8.581 -0.053 5.207 1.00 98.44 106 ILE A N 1
ATOM 797 C CA . ILE A 1 106 ? 7.408 -0.922 5.092 1.00 98.44 106 ILE A CA 1
ATOM 798 C C . ILE A 1 106 ? 7.728 -2.289 5.738 1.00 98.44 106 ILE A C 1
ATOM 800 O O . ILE A 1 106 ? 8.672 -2.955 5.298 1.00 98.44 106 ILE A O 1
ATOM 804 N N . PRO A 1 107 ? 6.951 -2.769 6.731 1.00 96.88 107 PRO A N 1
ATOM 805 C CA . PRO A 1 107 ? 7.201 -4.041 7.414 1.00 96.88 107 PRO A CA 1
ATOM 806 C C . PRO A 1 107 ? 6.710 -5.238 6.575 1.00 96.88 107 PRO A C 1
ATOM 808 O O . PRO A 1 107 ? 5.755 -5.934 6.926 1.00 96.88 107 PRO A O 1
ATOM 811 N N . GLY A 1 108 ? 7.365 -5.486 5.435 1.00 97.12 108 GLY A N 1
ATOM 812 C CA . GLY A 1 108 ? 6.962 -6.504 4.452 1.00 97.12 108 GLY A CA 1
ATOM 813 C C . GLY A 1 108 ? 6.809 -7.911 5.033 1.00 97.12 108 GLY A C 1
ATOM 814 O O . GLY A 1 108 ? 5.828 -8.597 4.748 1.00 97.12 108 GLY A O 1
ATOM 815 N N . HIS A 1 109 ? 7.724 -8.311 5.918 1.00 95.50 109 HIS A N 1
ATOM 816 C CA . HIS A 1 109 ? 7.696 -9.608 6.598 1.00 95.50 109 HIS A CA 1
ATOM 817 C C . HIS A 1 109 ? 6.409 -9.834 7.418 1.00 95.50 109 HIS A C 1
ATOM 819 O O . HIS A 1 109 ? 5.839 -10.928 7.403 1.00 95.50 109 HIS A O 1
ATOM 825 N N . CYS A 1 110 ? 5.908 -8.795 8.092 1.00 94.56 110 CYS A N 1
ATOM 826 C CA . CYS A 1 110 ? 4.657 -8.840 8.843 1.00 94.56 110 CYS A CA 1
ATOM 827 C C . CYS A 1 110 ? 3.440 -8.787 7.920 1.00 94.56 110 CYS A C 1
ATOM 829 O O . CYS A 1 110 ? 2.511 -9.576 8.090 1.00 94.56 110 CYS A O 1
ATOM 831 N N . LEU A 1 111 ? 3.457 -7.916 6.908 1.00 96.75 111 LEU A N 1
ATOM 832 C CA . LEU A 1 111 ? 2.361 -7.784 5.942 1.00 96.75 111 LEU A CA 1
ATOM 833 C C . LEU A 1 111 ? 2.139 -9.069 5.134 1.00 96.75 111 LEU A C 1
ATOM 835 O O . LEU A 1 111 ? 0.996 -9.446 4.886 1.00 96.75 111 LEU A O 1
ATOM 839 N N . ALA A 1 112 ? 3.195 -9.828 4.829 1.00 95.50 112 ALA A N 1
ATOM 840 C CA . ALA A 1 112 ? 3.074 -11.126 4.165 1.00 95.50 112 ALA A CA 1
ATOM 841 C C . ALA A 1 112 ? 2.306 -12.186 4.969 1.00 95.50 112 ALA A C 1
ATOM 843 O O . ALA A 1 112 ? 1.915 -13.216 4.407 1.00 95.50 112 ALA A O 1
ATOM 844 N N . ARG A 1 113 ? 2.060 -11.970 6.267 1.00 94.56 113 ARG A N 1
ATOM 845 C CA . ARG A 1 113 ? 1.198 -12.837 7.089 1.00 94.56 113 ARG A CA 1
ATOM 846 C C . ARG A 1 113 ? -0.287 -12.628 6.783 1.00 94.56 113 ARG A C 1
ATOM 848 O O . ARG A 1 113 ? -1.086 -13.529 7.036 1.00 94.56 113 ARG A O 1
ATOM 855 N N . LEU A 1 114 ? -0.658 -11.495 6.185 1.00 95.12 114 LEU A N 1
ATOM 856 C CA . LEU A 1 114 ? -2.031 -11.131 5.838 1.00 95.12 114 LEU A CA 1
ATOM 857 C C . LEU A 1 114 ? -2.480 -11.835 4.552 1.00 95.12 114 LEU A C 1
ATOM 859 O O . LEU A 1 114 ? -2.636 -11.233 3.494 1.00 95.12 114 LEU A O 1
ATOM 863 N N . LYS A 1 115 ? -2.697 -13.151 4.633 1.00 95.00 115 LYS A N 1
ATOM 864 C CA . LYS A 1 115 ? -2.998 -14.008 3.468 1.00 95.00 115 LYS A CA 1
ATOM 865 C C . LYS A 1 115 ? -4.319 -13.695 2.760 1.00 95.00 115 LYS A C 1
ATOM 867 O O . LYS A 1 115 ? -4.551 -14.227 1.681 1.00 95.00 115 LYS A O 1
ATOM 872 N N . ARG A 1 116 ? -5.185 -12.875 3.360 1.00 96.56 116 ARG A N 1
ATOM 873 C CA . ARG A 1 116 ? -6.478 -12.455 2.795 1.00 96.56 116 ARG A CA 1
ATOM 874 C C . ARG A 1 116 ? -6.455 -11.027 2.247 1.00 96.56 116 ARG A C 1
ATOM 876 O O . ARG A 1 116 ? -7.476 -10.590 1.719 1.00 96.56 116 ARG A O 1
ATOM 883 N N . LEU A 1 117 ? -5.324 -10.327 2.362 1.00 97.94 117 LEU A N 1
ATOM 884 C CA . LEU A 1 117 ? -5.210 -8.933 1.963 1.00 97.94 117 LEU A CA 1
ATOM 885 C C . LEU A 1 117 ? -5.299 -8.806 0.442 1.00 97.94 117 LEU A C 1
ATOM 887 O O . LEU A 1 117 ? -4.552 -9.454 -0.289 1.00 97.94 117 LEU A O 1
ATOM 891 N N . LYS A 1 118 ? -6.220 -7.955 -0.006 1.00 98.44 118 LYS A N 1
ATOM 892 C CA . LYS A 1 118 ? -6.511 -7.668 -1.412 1.00 98.44 118 LYS A CA 1
ATOM 893 C C . LYS A 1 118 ? -6.103 -6.262 -1.814 1.00 98.44 118 LYS A C 1
ATOM 895 O O . LYS A 1 118 ? -5.705 -6.056 -2.955 1.00 98.44 118 LYS A O 1
ATOM 900 N N . ARG A 1 119 ? -6.217 -5.295 -0.906 1.00 98.69 119 ARG A N 1
ATOM 901 C CA . ARG A 1 119 ? -5.896 -3.892 -1.172 1.00 98.69 119 ARG A CA 1
ATOM 902 C C . ARG A 1 119 ? -4.979 -3.361 -0.084 1.00 98.69 119 ARG A C 1
ATOM 904 O O . ARG A 1 119 ? -5.302 -3.483 1.099 1.00 98.69 119 ARG A O 1
ATOM 911 N N . LEU A 1 120 ? -3.855 -2.797 -0.505 1.00 98.69 120 LEU A N 1
ATOM 912 C CA . LEU A 1 120 ? -2.877 -2.149 0.353 1.00 98.69 120 LEU A CA 1
ATOM 913 C C . LEU A 1 120 ? -2.592 -0.759 -0.206 1.00 98.69 120 LEU A C 1
ATOM 915 O O . LEU A 1 120 ? -2.044 -0.641 -1.301 1.00 98.69 120 LEU A O 1
ATOM 919 N N . ASN A 1 121 ? -2.962 0.270 0.546 1.00 98.75 121 ASN A N 1
ATOM 920 C CA . ASN A 1 121 ? -2.757 1.654 0.153 1.00 98.75 121 ASN A CA 1
ATOM 921 C C . ASN A 1 121 ? -1.985 2.408 1.236 1.00 98.75 121 ASN A C 1
ATOM 923 O O . ASN A 1 121 ? -2.513 2.660 2.317 1.00 98.75 121 ASN A O 1
ATOM 927 N N . PHE A 1 122 ? -0.734 2.750 0.938 1.00 98.75 122 PHE A N 1
ATOM 928 C CA . PHE A 1 122 ? 0.145 3.574 1.769 1.00 98.75 122 PHE A CA 1
ATOM 929 C C . PHE A 1 122 ? 0.587 4.852 1.044 1.00 98.75 122 PHE A C 1
ATOM 931 O O . PHE A 1 122 ? 1.602 5.451 1.412 1.00 98.75 122 PHE A O 1
ATOM 938 N N . ALA A 1 123 ? -0.140 5.265 0.006 1.00 98.44 123 ALA A N 1
ATOM 939 C CA . ALA A 1 123 ? 0.195 6.445 -0.776 1.00 98.44 123 ALA A CA 1
ATOM 940 C C . ALA A 1 123 ? 0.254 7.723 0.082 1.00 98.44 123 ALA A C 1
ATOM 942 O O . ALA A 1 123 ? -0.394 7.800 1.127 1.00 98.44 123 ALA A O 1
ATOM 943 N N . GLY A 1 124 ? 1.033 8.721 -0.332 1.00 97.31 124 GLY A N 1
ATOM 944 C CA . GLY A 1 124 ? 1.059 10.035 0.323 1.00 97.31 124 GLY A CA 1
ATOM 945 C C . GLY A 1 124 ? 1.549 9.983 1.773 1.00 97.31 124 GLY A C 1
ATOM 946 O O . GLY A 1 124 ? 0.888 10.491 2.674 1.00 97.31 124 GLY A O 1
ATOM 947 N N . ASN A 1 125 ? 2.684 9.329 2.019 1.00 98.62 125 ASN A N 1
ATOM 948 C CA . ASN A 1 125 ? 3.300 9.220 3.345 1.00 98.62 125 ASN A CA 1
ATOM 949 C C . ASN A 1 125 ? 4.791 9.628 3.292 1.00 98.62 125 ASN A C 1
ATOM 951 O O . ASN A 1 125 ? 5.275 10.263 2.352 1.00 98.62 125 ASN A O 1
ATOM 955 N N . HIS A 1 126 ? 5.553 9.334 4.343 1.00 98.44 126 HIS A N 1
ATOM 956 C CA . HIS A 1 126 ? 6.998 9.569 4.431 1.00 98.44 126 HIS A CA 1
ATOM 957 C C . HIS A 1 126 ? 7.788 8.262 4.574 1.00 98.44 126 HIS A C 1
ATOM 959 O O . HIS A 1 126 ? 8.858 8.248 5.192 1.00 98.44 126 HIS A O 1
ATOM 965 N N . LEU A 1 127 ? 7.259 7.160 4.033 1.00 98.69 127 LEU A N 1
ATOM 966 C CA . LEU A 1 127 ? 7.887 5.843 4.115 1.00 98.69 127 LEU A CA 1
ATOM 967 C C . LEU A 1 127 ? 9.203 5.830 3.336 1.00 98.69 127 LEU A C 1
ATOM 969 O O . LEU A 1 127 ? 9.315 6.425 2.265 1.00 98.69 127 LEU A O 1
ATOM 973 N N . THR A 1 128 ? 10.202 5.151 3.888 1.00 98.44 128 THR A N 1
ATOM 974 C CA . THR A 1 128 ? 11.568 5.064 3.359 1.00 98.44 128 THR A CA 1
ATOM 975 C C . THR A 1 128 ? 11.990 3.606 3.164 1.00 98.44 128 THR A C 1
ATOM 977 O O . THR A 1 128 ? 11.253 2.670 3.473 1.00 98.44 128 THR A O 1
ATOM 980 N N . GLY A 1 129 ? 13.205 3.396 2.653 1.00 97.44 129 GLY A N 1
ATOM 981 C CA . GLY A 1 129 ? 13.729 2.056 2.388 1.00 97.44 129 GLY A CA 1
ATOM 982 C C . GLY A 1 129 ? 13.166 1.471 1.095 1.00 97.44 129 GLY A C 1
ATOM 983 O O . GLY A 1 129 ? 12.690 2.205 0.240 1.00 97.44 129 GLY A O 1
ATOM 984 N N . ILE A 1 130 ? 13.257 0.154 0.931 1.00 96.88 130 ILE A N 1
ATOM 985 C CA . ILE A 1 130 ? 12.872 -0.524 -0.315 1.00 96.88 130 ILE A CA 1
ATOM 986 C C . ILE A 1 130 ? 11.394 -0.921 -0.333 1.00 96.88 130 ILE A C 1
ATOM 988 O O . ILE A 1 130 ? 10.786 -1.099 0.722 1.00 96.88 130 ILE A O 1
ATOM 992 N N . VAL A 1 131 ? 10.847 -1.162 -1.528 1.00 97.31 131 VAL A N 1
ATOM 993 C CA . VAL A 1 131 ? 9.608 -1.941 -1.684 1.00 97.31 131 VAL A CA 1
ATOM 994 C C . VAL A 1 131 ? 9.919 -3.398 -1.301 1.00 97.31 131 VAL A C 1
ATOM 996 O O . VAL A 1 131 ? 10.719 -4.037 -1.989 1.00 97.31 131 VAL A O 1
ATOM 999 N N . PRO A 1 132 ? 9.336 -3.955 -0.224 1.00 96.81 132 PRO A N 1
ATOM 1000 C CA . PRO A 1 132 ? 9.668 -5.311 0.207 1.00 96.81 132 PRO A CA 1
ATOM 1001 C C . PRO A 1 132 ? 9.209 -6.356 -0.816 1.00 96.81 132 PRO A C 1
ATOM 1003 O O . PRO A 1 132 ? 8.058 -6.336 -1.262 1.00 96.81 132 PRO A O 1
ATOM 1006 N N . ALA A 1 133 ? 10.083 -7.307 -1.155 1.00 95.06 133 ALA A N 1
ATOM 1007 C CA . ALA A 1 133 ? 9.765 -8.389 -2.093 1.00 95.06 133 ALA A CA 1
ATOM 1008 C C . ALA A 1 133 ? 8.620 -9.285 -1.583 1.00 95.06 133 ALA A C 1
ATOM 1010 O O . ALA A 1 133 ? 7.883 -9.888 -2.363 1.00 95.06 133 ALA A O 1
ATOM 1011 N N . GLU A 1 134 ? 8.428 -9.330 -0.267 1.00 96.31 134 GLU A N 1
ATOM 1012 C CA . GLU A 1 134 ? 7.330 -10.018 0.392 1.00 96.31 134 GLU A CA 1
ATOM 1013 C C . GLU A 1 134 ? 5.963 -9.524 -0.090 1.00 96.31 134 GLU A C 1
ATOM 1015 O O . GLU A 1 134 ? 5.088 -10.357 -0.326 1.00 96.31 134 GLU A O 1
ATOM 1020 N N . LEU A 1 135 ? 5.788 -8.211 -0.307 1.00 94.94 135 LEU A N 1
ATOM 1021 C CA . LEU A 1 135 ? 4.531 -7.651 -0.821 1.00 94.94 135 LEU A CA 1
ATOM 1022 C C . LEU A 1 135 ? 4.235 -8.147 -2.232 1.00 94.94 135 LEU A C 1
ATOM 1024 O O . LEU A 1 135 ? 3.108 -8.535 -2.538 1.00 94.94 135 LEU A O 1
ATOM 1028 N N . ALA A 1 136 ? 5.269 -8.199 -3.069 1.00 88.00 136 ALA A N 1
ATOM 1029 C CA . ALA A 1 136 ? 5.153 -8.671 -4.438 1.00 88.00 136 ALA A CA 1
ATOM 1030 C C . ALA A 1 136 ? 4.762 -10.162 -4.502 1.00 88.00 136 ALA A C 1
ATOM 1032 O O . ALA A 1 136 ? 4.117 -10.590 -5.453 1.00 88.00 136 ALA A O 1
ATOM 1033 N N . SER A 1 137 ? 5.067 -10.947 -3.463 1.00 89.50 137 SER A N 1
ATOM 1034 C CA . SER A 1 137 ? 4.712 -12.371 -3.362 1.00 89.50 137 SER A CA 1
ATOM 1035 C C . SER A 1 137 ? 3.312 -12.663 -2.786 1.00 89.50 137 SER A C 1
ATOM 1037 O O . SER A 1 137 ? 2.924 -13.828 -2.656 1.00 89.50 137 SER A O 1
ATOM 1039 N N . MET A 1 138 ? 2.531 -11.640 -2.421 1.00 95.31 138 MET A N 1
ATOM 1040 C CA . MET A 1 138 ? 1.212 -11.824 -1.804 1.00 95.31 138 MET A CA 1
ATOM 1041 C C . MET A 1 138 ? 0.164 -12.276 -2.834 1.00 95.31 138 MET A C 1
ATOM 1043 O O . MET A 1 138 ? -0.334 -11.491 -3.633 1.00 95.31 138 MET A O 1
ATOM 1047 N N . SER A 1 139 ? -0.223 -13.552 -2.770 1.00 94.44 139 SER A N 1
ATOM 1048 C CA . SER A 1 139 ? -1.056 -14.228 -3.781 1.00 94.44 139 SER A CA 1
ATOM 1049 C C . SER A 1 139 ? -2.515 -13.767 -3.895 1.00 94.44 139 SER A C 1
ATOM 1051 O O . SER A 1 139 ? -3.231 -14.213 -4.789 1.00 94.44 139 SER A O 1
ATOM 1053 N N . GLN A 1 140 ? -2.991 -12.943 -2.963 1.00 96.88 140 GLN A N 1
ATOM 1054 C CA . GLN A 1 140 ? -4.349 -12.388 -2.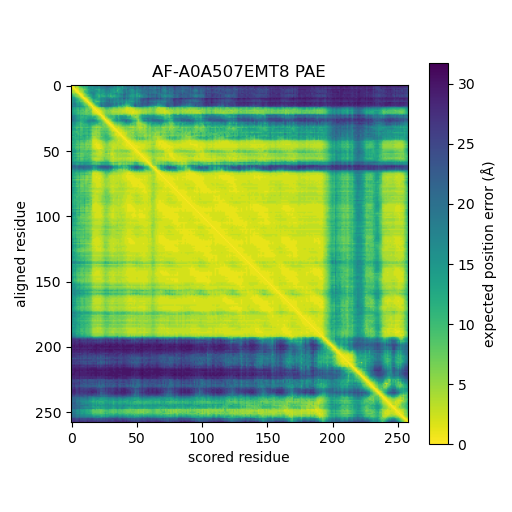969 1.00 96.88 140 GLN A CA 1
ATOM 1055 C C . GLN A 1 140 ? -4.360 -10.875 -3.188 1.00 96.88 140 GLN A C 1
ATOM 1057 O O . GLN A 1 140 ? -5.442 -10.302 -3.286 1.00 96.88 140 GLN A O 1
ATOM 1062 N N . LEU A 1 141 ? -3.187 -10.235 -3.268 1.00 97.94 141 LEU A N 1
ATOM 1063 C CA . LEU A 1 141 ? -3.090 -8.792 -3.414 1.00 97.94 141 LEU A CA 1
ATOM 1064 C C . LEU A 1 141 ? -3.463 -8.401 -4.848 1.00 97.94 141 LEU A C 1
ATOM 1066 O O . LEU A 1 141 ? -2.904 -8.928 -5.809 1.00 97.94 141 LEU A O 1
ATOM 1070 N N . ILE A 1 142 ? -4.433 -7.502 -4.963 1.00 98.00 142 ILE A N 1
ATOM 1071 C CA . ILE A 1 142 ? -5.025 -7.018 -6.215 1.00 98.00 142 ILE A CA 1
ATOM 1072 C C . ILE A 1 142 ? -4.579 -5.580 -6.481 1.00 98.00 142 ILE A C 1
ATOM 1074 O O . ILE A 1 142 ? -4.294 -5.230 -7.619 1.00 98.00 142 ILE A O 1
ATOM 1078 N N . SER A 1 143 ? -4.504 -4.750 -5.441 1.00 98.19 143 SER A N 1
ATOM 1079 C CA . SER A 1 143 ? -4.127 -3.340 -5.551 1.00 98.19 143 SER A CA 1
ATOM 1080 C C . SER A 1 143 ? -3.030 -3.016 -4.543 1.00 98.19 143 SER A C 1
ATOM 1082 O O . SER A 1 143 ? -3.182 -3.290 -3.345 1.00 98.19 143 SER A O 1
ATOM 1084 N N . LEU A 1 144 ? -1.923 -2.474 -5.051 1.00 98.25 144 LEU A N 1
ATOM 1085 C CA . LEU A 1 144 ? -0.781 -1.990 -4.286 1.00 98.25 144 LEU A CA 1
ATOM 1086 C C . LEU A 1 144 ? -0.505 -0.530 -4.656 1.00 98.25 144 LEU A C 1
ATOM 1088 O O . LEU A 1 144 ? -0.050 -0.246 -5.761 1.00 98.25 144 LEU A O 1
ATOM 1092 N N . ARG A 1 145 ? -0.731 0.377 -3.709 1.00 98.44 145 ARG A N 1
ATOM 1093 C CA . ARG A 1 145 ? -0.524 1.818 -3.883 1.00 98.44 145 ARG A CA 1
ATOM 1094 C C . ARG A 1 145 ? 0.495 2.327 -2.877 1.00 98.44 145 ARG A C 1
ATOM 1096 O O . ARG A 1 145 ? 0.263 2.250 -1.670 1.00 98.44 145 ARG A O 1
ATOM 1103 N N . LEU A 1 146 ? 1.650 2.763 -3.368 1.00 98.06 146 LEU A N 1
ATOM 1104 C CA . LEU A 1 146 ? 2.788 3.257 -2.585 1.00 98.06 146 LEU A CA 1
ATOM 1105 C C . LEU A 1 146 ? 3.283 4.620 -3.097 1.00 98.06 146 LEU A C 1
ATOM 1107 O O . LEU A 1 146 ? 4.347 5.086 -2.680 1.00 98.06 146 LEU A O 1
ATOM 1111 N N . GLU A 1 147 ? 2.548 5.250 -4.009 1.00 95.19 147 GLU A N 1
ATOM 1112 C CA . GLU A 1 147 ? 2.924 6.505 -4.642 1.00 95.19 147 GLU A CA 1
ATOM 1113 C C . GLU A 1 147 ? 3.068 7.653 -3.635 1.00 95.19 147 GLU A C 1
ATOM 1115 O O . GLU A 1 147 ? 2.407 7.682 -2.599 1.00 95.19 147 GLU A O 1
ATOM 1120 N N . GLY A 1 148 ? 3.947 8.615 -3.908 1.00 94.81 148 GLY A N 1
ATOM 1121 C CA . GLY A 1 148 ? 4.118 9.787 -3.040 1.00 94.81 148 GLY A CA 1
ATOM 1122 C C . GLY A 1 148 ? 4.754 9.443 -1.692 1.00 94.81 148 GLY A C 1
ATOM 1123 O O . GLY A 1 148 ? 4.254 9.843 -0.642 1.00 94.81 148 GLY A O 1
ATOM 1124 N N . ASN A 1 149 ? 5.844 8.680 -1.720 1.00 97.56 149 ASN A N 1
ATOM 1125 C CA . ASN A 1 149 ? 6.652 8.325 -0.554 1.00 97.56 149 ASN A CA 1
ATOM 1126 C C . ASN A 1 149 ? 8.135 8.658 -0.821 1.00 97.56 149 ASN A C 1
ATOM 1128 O O . ASN A 1 149 ? 8.472 9.421 -1.723 1.00 97.56 149 ASN A O 1
ATOM 1132 N N . ARG A 1 150 ? 9.050 8.139 0.004 1.00 96.94 150 ARG A N 1
ATOM 1133 C CA . ARG A 1 150 ? 10.510 8.291 -0.138 1.00 96.94 150 ARG A CA 1
ATOM 1134 C C . ARG A 1 150 ? 11.187 6.924 -0.279 1.00 96.94 150 ARG A C 1
ATOM 1136 O O . ARG A 1 150 ? 12.298 6.717 0.223 1.00 96.94 150 ARG A O 1
ATOM 1143 N N . LEU A 1 151 ? 10.491 5.964 -0.894 1.00 96.56 151 LEU A N 1
ATOM 1144 C CA . LEU A 1 151 ? 10.998 4.612 -1.122 1.00 96.56 151 LEU A CA 1
ATOM 1145 C C . LEU A 1 151 ? 12.137 4.653 -2.137 1.00 96.56 151 LEU A C 1
ATOM 1147 O O . LEU A 1 151 ? 12.100 5.433 -3.079 1.00 96.56 151 LEU A O 1
ATOM 1151 N N . SER A 1 152 ? 13.149 3.816 -1.958 1.00 94.06 152 SER A N 1
ATOM 1152 C CA . SER A 1 152 ? 14.354 3.779 -2.779 1.00 94.06 152 SER A CA 1
ATOM 1153 C C . SER A 1 152 ? 14.755 2.354 -3.151 1.00 94.06 152 SER A C 1
ATOM 1155 O O . SER A 1 152 ? 14.101 1.382 -2.779 1.00 94.06 152 SER A O 1
ATOM 1157 N N . GLY A 1 153 ? 15.833 2.216 -3.922 1.00 90.81 153 GLY A N 1
ATOM 1158 C CA . GLY A 1 153 ? 16.261 0.922 -4.451 1.00 90.81 153 GLY A CA 1
ATOM 1159 C C . GLY A 1 153 ? 15.398 0.459 -5.624 1.00 90.81 153 GLY A C 1
ATOM 1160 O O . GLY A 1 153 ? 14.678 1.251 -6.227 1.00 90.81 153 GLY A O 1
ATOM 1161 N N . CYS A 1 154 ? 15.515 -0.822 -5.972 1.00 89.12 154 CYS A N 1
ATOM 1162 C CA . CYS A 1 154 ? 14.878 -1.375 -7.163 1.00 89.12 154 CYS A CA 1
ATOM 1163 C C . CYS A 1 154 ? 13.471 -1.907 -6.889 1.00 89.12 154 CYS A C 1
ATOM 1165 O O . CYS A 1 154 ? 13.188 -2.457 -5.823 1.00 89.12 154 CYS A O 1
ATOM 1167 N N . ILE A 1 155 ? 12.619 -1.830 -7.909 1.00 90.38 155 ILE A N 1
ATOM 1168 C CA . ILE A 1 155 ? 11.332 -2.525 -7.947 1.00 90.38 155 ILE A CA 1
ATOM 1169 C C . ILE A 1 155 ? 11.595 -4.051 -7.895 1.00 90.38 155 ILE A C 1
ATOM 1171 O O . ILE A 1 155 ? 12.423 -4.542 -8.670 1.00 90.38 155 ILE A O 1
ATOM 1175 N N . PRO A 1 156 ? 10.925 -4.824 -7.012 1.00 92.25 156 PRO A N 1
ATOM 1176 C CA . PRO A 1 156 ? 11.076 -6.278 -6.940 1.00 92.25 156 PRO A CA 1
ATOM 1177 C C . PRO A 1 156 ? 10.884 -6.955 -8.298 1.00 92.25 156 PRO A C 1
ATOM 1179 O O . PRO A 1 156 ? 10.055 -6.534 -9.091 1.00 92.25 156 PRO A O 1
ATOM 1182 N N . THR A 1 157 ? 11.617 -8.028 -8.584 1.00 85.38 157 THR A N 1
ATOM 1183 C CA . THR A 1 157 ? 11.566 -8.680 -9.907 1.00 85.38 157 THR A CA 1
ATOM 1184 C C . THR A 1 157 ? 10.523 -9.790 -10.017 1.00 85.38 157 THR A C 1
ATOM 1186 O O . THR A 1 157 ? 10.203 -10.215 -11.125 1.00 85.38 157 THR A O 1
ATOM 1189 N N . ILE A 1 158 ? 9.984 -10.262 -8.890 1.00 87.75 158 ILE A N 1
ATOM 1190 C CA . ILE A 1 158 ? 9.019 -11.364 -8.818 1.00 87.75 158 ILE A CA 1
ATOM 1191 C C . ILE A 1 158 ? 7.711 -10.820 -8.267 1.00 87.75 158 ILE A C 1
ATOM 1193 O O . ILE A 1 158 ? 7.704 -10.272 -7.171 1.00 87.75 158 ILE A O 1
ATOM 1197 N N . TRP A 1 159 ? 6.619 -11.028 -9.000 1.00 90.50 159 TRP A N 1
ATOM 1198 C CA . TRP A 1 159 ? 5.292 -10.535 -8.648 1.00 90.50 159 TRP A CA 1
ATOM 1199 C C . TRP A 1 159 ? 4.237 -11.635 -8.753 1.00 90.50 159 TRP A C 1
ATOM 1201 O O . TRP A 1 159 ? 4.292 -12.490 -9.638 1.00 90.50 159 TRP A O 1
ATOM 1211 N N . SER A 1 160 ? 3.259 -11.593 -7.855 1.00 90.00 160 SER A N 1
ATOM 1212 C CA . SER A 1 160 ? 2.058 -12.417 -7.905 1.00 90.00 160 SER A CA 1
ATOM 1213 C C . SER A 1 160 ? 1.200 -12.045 -9.113 1.00 90.00 160 SER A C 1
ATOM 1215 O O . SER A 1 160 ? 0.998 -10.871 -9.417 1.00 90.00 160 SER A O 1
ATOM 1217 N N . SER A 1 161 ? 0.608 -13.051 -9.755 1.00 91.00 161 SER A N 1
ATOM 1218 C CA . SER A 1 161 ? -0.291 -12.883 -10.901 1.00 91.00 161 SER A CA 1
ATOM 1219 C C . SER A 1 161 ? -1.643 -12.244 -10.567 1.00 91.00 161 SER A C 1
ATOM 1221 O O . SER A 1 161 ? -2.431 -12.013 -11.480 1.00 91.00 161 SER A O 1
ATOM 1223 N N . SER A 1 162 ? -1.941 -12.016 -9.283 1.00 95.69 162 SER A N 1
ATOM 1224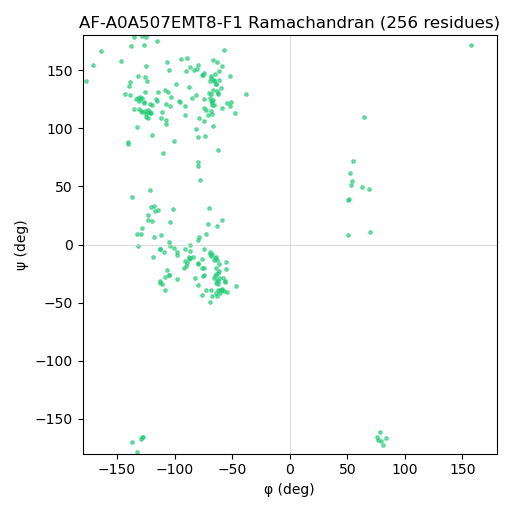 C CA . SER A 1 162 ? -3.215 -11.465 -8.803 1.00 95.69 162 SER A CA 1
ATOM 1225 C C . SER A 1 162 ? -3.341 -9.947 -8.938 1.00 95.69 162 SER A C 1
ATOM 1227 O O . SER A 1 162 ? -4.453 -9.438 -8.831 1.00 95.69 162 SER A O 1
ATOM 1229 N N . LEU A 1 163 ? -2.231 -9.229 -9.131 1.00 95.94 163 LEU A N 1
ATOM 1230 C CA . LEU A 1 163 ? -2.232 -7.769 -9.147 1.00 95.94 163 LEU A CA 1
ATOM 1231 C C . LEU A 1 163 ? -2.927 -7.219 -10.392 1.00 95.94 163 LEU A C 1
ATOM 1233 O O . LEU A 1 163 ? -2.617 -7.602 -11.519 1.00 95.94 163 LEU A O 1
ATOM 1237 N N . GLU A 1 164 ? -3.833 -6.281 -10.151 1.00 96.00 164 GLU A N 1
ATOM 1238 C CA . GLU A 1 164 ? -4.546 -5.490 -11.149 1.00 96.00 164 GLU A CA 1
ATOM 1239 C C . GLU A 1 164 ? -4.068 -4.033 -11.162 1.00 96.00 164 GLU A C 1
ATOM 1241 O O . GLU A 1 164 ? -4.116 -3.385 -12.203 1.00 96.00 164 GLU A O 1
ATOM 1246 N N . GLU A 1 165 ? -3.579 -3.516 -10.038 1.00 95.81 165 GLU A N 1
ATOM 1247 C CA . GLU A 1 165 ? -3.159 -2.122 -9.894 1.00 95.81 165 GLU A CA 1
ATOM 1248 C C . GLU A 1 165 ? -1.868 -2.038 -9.080 1.00 95.81 165 GLU A C 1
ATOM 1250 O O . GLU A 1 165 ? -1.780 -2.589 -7.977 1.00 95.81 165 GLU A O 1
ATOM 1255 N N . VAL A 1 166 ? -0.877 -1.338 -9.629 1.00 95.69 166 VAL A N 1
ATOM 1256 C CA . VAL A 1 166 ? 0.394 -1.044 -8.968 1.00 95.69 166 VAL A CA 1
ATOM 1257 C C . VAL A 1 166 ? 0.750 0.421 -9.201 1.00 95.69 166 VAL A C 1
ATOM 1259 O O . VAL A 1 166 ? 1.019 0.808 -10.334 1.00 95.69 166 VAL A O 1
ATOM 1262 N N . SER A 1 167 ? 0.809 1.212 -8.131 1.00 94.94 167 SER A N 1
ATOM 1263 C CA . SER A 1 167 ? 1.261 2.607 -8.171 1.00 94.94 167 SER A CA 1
ATOM 1264 C C . SER A 1 167 ? 2.487 2.798 -7.283 1.00 94.94 167 SER A C 1
ATOM 1266 O O . SER A 1 167 ? 2.462 2.516 -6.085 1.00 94.94 167 SER A O 1
ATOM 1268 N N . LEU A 1 168 ? 3.590 3.229 -7.894 1.00 93.75 168 LEU A N 1
ATOM 1269 C CA . LEU A 1 168 ? 4.913 3.389 -7.280 1.00 93.75 168 LEU A CA 1
ATOM 1270 C C . LEU A 1 168 ? 5.554 4.752 -7.593 1.00 93.75 168 LEU A C 1
ATOM 1272 O O . LEU A 1 168 ? 6.664 5.008 -7.127 1.00 93.75 168 LEU A O 1
ATOM 1276 N N . SER A 1 169 ? 4.891 5.600 -8.382 1.00 89.50 169 SER A N 1
ATOM 1277 C CA . SER A 1 169 ? 5.361 6.938 -8.758 1.00 89.50 169 SER A CA 1
ATOM 1278 C C . SER A 1 169 ? 5.632 7.832 -7.546 1.00 89.50 169 SER A C 1
ATOM 1280 O O . SER A 1 169 ? 5.246 7.539 -6.412 1.00 89.50 169 SER A O 1
ATOM 1282 N N . ARG A 1 170 ? 6.295 8.962 -7.777 1.00 89.00 170 ARG A N 1
ATOM 1283 C CA . ARG A 1 170 ? 6.647 9.961 -6.769 1.00 89.00 170 ARG A CA 1
ATOM 1284 C C . ARG A 1 170 ? 7.390 9.312 -5.597 1.00 89.00 170 ARG A C 1
ATOM 1286 O O . ARG A 1 170 ? 7.004 9.465 -4.438 1.00 89.00 170 ARG A O 1
ATOM 1293 N N . ASN A 1 171 ? 8.428 8.545 -5.922 1.00 91.19 171 ASN A N 1
ATOM 1294 C CA . ASN A 1 171 ? 9.362 7.934 -4.977 1.00 91.19 171 ASN A CA 1
ATOM 1295 C C . ASN A 1 171 ? 10.817 8.170 -5.431 1.00 91.19 171 ASN A C 1
ATOM 1297 O O . ASN A 1 171 ? 11.090 8.804 -6.443 1.00 91.19 171 ASN A O 1
ATOM 1301 N N . ASN A 1 172 ? 11.784 7.639 -4.686 1.00 90.50 172 ASN A N 1
ATOM 1302 C CA . ASN A 1 172 ? 13.215 7.664 -5.002 1.00 90.50 172 ASN A CA 1
ATOM 1303 C C . ASN A 1 172 ? 13.689 6.309 -5.573 1.00 90.50 172 ASN A C 1
ATOM 1305 O O . ASN A 1 172 ? 14.828 5.890 -5.328 1.00 90.50 172 ASN A O 1
ATOM 1309 N N . LEU A 1 173 ? 12.801 5.585 -6.265 1.00 87.12 173 LEU A N 1
ATOM 1310 C CA . LEU A 1 173 ? 13.093 4.270 -6.835 1.00 87.12 173 LEU A CA 1
ATOM 1311 C C . LEU A 1 173 ? 14.099 4.395 -7.986 1.00 87.12 173 LEU A C 1
ATOM 1313 O O . LEU A 1 173 ? 14.101 5.360 -8.746 1.00 87.12 173 LEU A O 1
ATOM 1317 N N . ALA A 1 174 ? 14.966 3.397 -8.099 1.00 81.94 174 ALA A N 1
ATOM 1318 C CA . ALA A 1 174 ? 16.002 3.304 -9.117 1.00 81.94 174 ALA A CA 1
ATOM 1319 C C . ALA A 1 174 ? 15.903 1.965 -9.863 1.00 81.94 174 ALA A C 1
ATOM 1321 O O . ALA A 1 174 ? 15.168 1.060 -9.466 1.00 81.94 174 ALA A O 1
ATOM 1322 N N . GLY A 1 175 ? 16.680 1.814 -10.929 1.00 76.69 175 GLY A N 1
ATOM 1323 C CA . GLY A 1 175 ? 16.637 0.650 -11.803 1.00 76.69 175 GLY A CA 1
ATOM 1324 C C . GLY A 1 175 ? 15.498 0.710 -12.821 1.00 76.69 175 GLY A C 1
ATOM 1325 O O . GLY A 1 175 ? 14.818 1.719 -12.984 1.00 76.69 175 GLY A O 1
ATOM 1326 N N . THR A 1 176 ? 15.313 -0.389 -13.544 1.00 74.62 176 THR A N 1
ATOM 1327 C CA . THR A 1 176 ? 14.312 -0.494 -14.609 1.00 74.62 176 THR A CA 1
ATOM 1328 C C . THR A 1 176 ? 13.010 -1.106 -14.102 1.00 74.62 176 THR A C 1
ATOM 1330 O O . THR A 1 176 ? 12.978 -1.798 -13.081 1.00 74.62 176 THR A O 1
ATOM 1333 N N . ILE A 1 177 ? 11.921 -0.876 -14.839 1.00 80.31 177 ILE A N 1
ATOM 1334 C CA . ILE A 1 177 ? 10.646 -1.554 -14.593 1.00 80.31 177 ILE A CA 1
ATOM 1335 C C . ILE A 1 177 ? 10.831 -3.041 -14.942 1.00 80.31 177 ILE A C 1
ATOM 1337 O O . ILE A 1 177 ? 11.140 -3.359 -16.094 1.00 80.31 177 ILE A O 1
ATOM 1341 N N . PRO A 1 178 ? 10.639 -3.978 -13.997 1.00 82.12 178 PRO A N 1
ATOM 1342 C CA . PRO A 1 178 ? 10.840 -5.394 -14.266 1.00 82.12 178 PRO A CA 1
ATOM 1343 C C . PRO A 1 178 ? 9.866 -5.891 -15.345 1.00 82.12 178 PRO A C 1
ATOM 1345 O O . PRO A 1 178 ? 8.654 -5.731 -15.177 1.00 82.12 178 PRO A O 1
ATOM 1348 N N . PRO A 1 179 ? 10.332 -6.580 -16.406 1.00 74.94 179 PRO 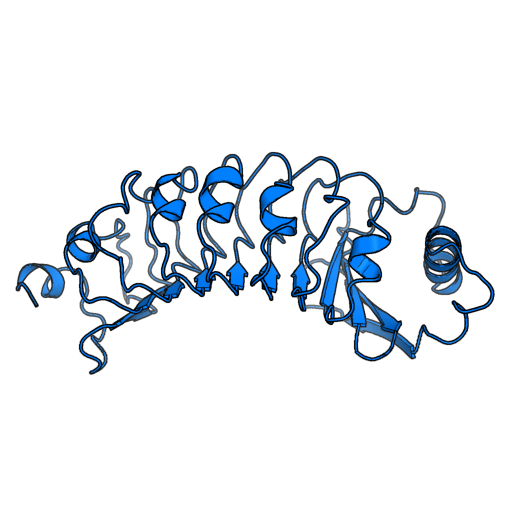A N 1
ATOM 1349 C CA . PRO A 1 179 ? 9.442 -7.109 -17.442 1.00 74.94 179 PRO A CA 1
ATOM 1350 C C . PRO A 1 179 ? 8.351 -8.035 -16.889 1.00 74.94 179 PRO A C 1
ATOM 1352 O O . PRO A 1 179 ? 7.238 -8.065 -17.404 1.00 74.94 179 PRO A O 1
ATOM 1355 N N . ALA A 1 180 ? 8.649 -8.751 -15.798 1.00 79.88 180 ALA A N 1
ATOM 1356 C CA . ALA A 1 180 ? 7.692 -9.610 -15.107 1.00 79.88 180 ALA A CA 1
ATOM 1357 C C . ALA A 1 180 ? 6.491 -8.842 -14.528 1.00 79.88 180 ALA A C 1
ATOM 1359 O O . ALA A 1 180 ? 5.400 -9.401 -14.493 1.00 79.88 180 ALA A O 1
ATOM 1360 N N . LEU A 1 181 ? 6.677 -7.582 -14.111 1.00 83.12 181 LEU A N 1
ATOM 1361 C CA . LEU A 1 181 ? 5.599 -6.719 -13.622 1.00 83.12 181 LEU A CA 1
ATOM 1362 C C . LEU A 1 181 ? 4.662 -6.334 -14.773 1.00 83.12 181 LEU A C 1
ATOM 1364 O O . LEU A 1 181 ? 3.460 -6.549 -14.689 1.00 83.12 181 LEU A O 1
ATOM 1368 N N . ILE A 1 182 ? 5.217 -5.859 -15.890 1.00 79.62 182 ILE A N 1
ATOM 1369 C CA . ILE A 1 182 ? 4.440 -5.472 -17.082 1.00 79.62 182 ILE A CA 1
ATOM 1370 C C . ILE A 1 182 ? 3.717 -6.688 -17.693 1.00 79.62 182 ILE A C 1
ATOM 1372 O O . ILE A 1 182 ? 2.613 -6.575 -18.225 1.00 79.62 182 ILE A O 1
ATOM 1376 N N . ALA A 1 183 ? 4.320 -7.875 -17.597 1.00 80.69 183 ALA A N 1
ATOM 1377 C CA . ALA A 1 183 ? 3.757 -9.111 -18.130 1.00 80.69 183 ALA A CA 1
ATOM 1378 C C . ALA A 1 183 ? 2.613 -9.704 -17.284 1.00 80.69 183 ALA A C 1
ATOM 1380 O O . ALA A 1 183 ? 1.917 -10.597 -17.777 1.00 80.69 183 ALA A O 1
ATOM 1381 N N . LEU A 1 184 ? 2.386 -9.234 -16.049 1.00 85.56 184 LEU A N 1
ATOM 1382 C CA . LEU A 1 184 ? 1.395 -9.801 -15.124 1.00 85.56 184 LEU A CA 1
ATOM 1383 C C . LEU A 1 184 ? 0.004 -9.870 -15.756 1.00 85.56 184 LEU A C 1
ATOM 1385 O O . LEU A 1 184 ? -0.530 -8.834 -16.120 1.00 85.56 184 LEU A O 1
ATOM 1389 N N . PRO A 1 185 ? -0.638 -11.041 -15.862 1.00 87.25 185 PRO A N 1
ATOM 1390 C CA . PRO A 1 185 ? -1.795 -11.236 -16.740 1.00 87.25 185 PRO A CA 1
ATOM 1391 C C . PRO A 1 185 ? -3.030 -10.414 -16.354 1.00 87.25 185 PRO A C 1
ATOM 1393 O O . PRO A 1 185 ? -3.842 -10.114 -17.222 1.00 87.25 185 PRO A O 1
ATOM 1396 N N . MET A 1 186 ? -3.175 -10.064 -15.073 1.00 92.38 186 MET A N 1
ATOM 1397 C CA . MET A 1 186 ? -4.317 -9.306 -14.557 1.00 92.38 186 MET A CA 1
ATOM 1398 C C . MET A 1 186 ? -4.033 -7.807 -14.420 1.00 92.38 186 MET A C 1
ATOM 1400 O O . MET A 1 186 ? -4.960 -7.063 -14.117 1.00 92.38 186 MET A O 1
ATOM 1404 N N . LEU A 1 187 ? -2.791 -7.357 -14.645 1.00 90.62 187 LEU A N 1
ATOM 1405 C CA . LEU A 1 187 ? -2.404 -5.968 -14.417 1.00 90.62 187 LEU A CA 1
ATOM 1406 C C . LEU A 1 187 ? -3.116 -5.051 -15.409 1.00 90.62 187 LEU A C 1
ATOM 1408 O O . LEU A 1 187 ? -3.007 -5.242 -16.625 1.00 90.62 187 LEU A O 1
ATOM 1412 N N . LYS A 1 188 ? -3.822 -4.067 -14.853 1.00 90.88 188 LYS A N 1
ATOM 1413 C CA . LYS A 1 188 ? -4.614 -3.068 -15.568 1.00 90.88 188 LYS A CA 1
ATOM 1414 C C . LYS A 1 188 ? -4.057 -1.663 -15.446 1.00 90.88 188 LYS A C 1
ATOM 1416 O O . LYS A 1 188 ? -4.189 -0.873 -16.372 1.00 90.88 188 LYS A O 1
ATOM 1421 N N . TRP A 1 189 ? -3.445 -1.355 -14.310 1.00 90.69 189 TRP A N 1
ATOM 1422 C CA . TRP A 1 189 ? -2.878 -0.044 -14.042 1.00 90.69 189 TRP A CA 1
ATOM 1423 C C . TRP A 1 189 ? -1.477 -0.187 -13.468 1.00 90.69 189 TRP A C 1
ATOM 1425 O O . TRP A 1 189 ? -1.281 -0.877 -12.465 1.00 90.69 189 TRP A O 1
ATOM 1435 N N . LEU A 1 190 ? -0.513 0.462 -14.112 1.00 89.75 190 LEU A N 1
ATOM 1436 C CA . LEU A 1 190 ? 0.851 0.592 -13.628 1.00 89.75 190 LEU A CA 1
ATOM 1437 C C . LEU A 1 190 ? 1.230 2.067 -13.620 1.00 89.75 190 LEU A C 1
ATOM 1439 O O . LEU A 1 190 ? 1.219 2.698 -14.668 1.00 89.75 190 LEU A O 1
ATOM 1443 N N . GLU A 1 191 ? 1.604 2.606 -12.470 1.00 88.44 191 GLU A N 1
ATOM 1444 C CA . GLU A 1 191 ? 2.050 3.991 -12.337 1.00 88.44 191 GLU A CA 1
ATOM 1445 C C . GLU A 1 191 ? 3.467 4.039 -11.760 1.00 88.44 191 GLU A C 1
ATOM 1447 O O . GLU A 1 191 ? 3.720 3.520 -10.671 1.00 88.44 191 GLU A O 1
ATOM 1452 N N . VAL A 1 192 ? 4.408 4.635 -12.492 1.00 85.56 192 VAL A N 1
ATOM 1453 C CA . VAL A 1 192 ? 5.839 4.687 -12.136 1.00 85.56 192 VAL A CA 1
ATOM 1454 C C . VAL A 1 192 ? 6.474 5.996 -12.609 1.00 85.56 192 VAL A C 1
ATOM 1456 O O . VAL A 1 192 ? 5.978 6.643 -13.529 1.00 85.56 192 VAL A O 1
ATOM 1459 N N . ASP A 1 193 ? 7.590 6.390 -11.995 1.00 77.38 193 ASP A N 1
ATOM 1460 C CA . ASP A 1 193 ? 8.332 7.583 -12.417 1.00 77.38 193 ASP A CA 1
ATOM 1461 C C . ASP A 1 193 ? 9.139 7.330 -13.696 1.00 77.38 193 ASP A C 1
ATOM 1463 O O . ASP A 1 193 ? 9.696 6.250 -13.910 1.00 77.38 193 ASP A O 1
ATOM 1467 N N . CYS A 1 194 ? 9.271 8.355 -14.540 1.00 63.09 194 CYS A N 1
ATOM 1468 C CA . CYS A 1 194 ? 10.019 8.271 -15.799 1.00 63.09 194 CYS A CA 1
ATOM 1469 C C . CYS A 1 194 ? 11.552 8.391 -15.643 1.00 63.09 194 CYS A C 1
ATOM 1471 O O . CYS A 1 194 ? 12.275 8.418 -16.637 1.00 63.09 194 CYS A O 1
ATOM 1473 N N . TRP A 1 195 ? 12.069 8.473 -14.414 1.00 52.69 195 TRP A N 1
ATOM 1474 C CA . TRP A 1 195 ? 13.429 8.949 -14.108 1.00 52.69 195 TRP A CA 1
ATOM 1475 C C . TRP A 1 195 ? 14.570 7.975 -14.451 1.00 52.69 195 TRP A C 1
ATOM 1477 O O . TRP A 1 195 ? 15.736 8.333 -14.315 1.00 52.69 195 TRP A O 1
ATOM 1487 N N . HIS A 1 196 ? 14.255 6.762 -14.909 1.00 46.19 196 HIS A N 1
AT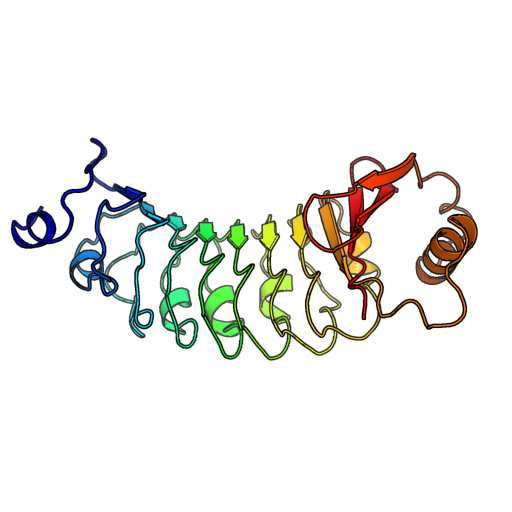OM 1488 C CA . HIS A 1 196 ? 15.242 5.753 -15.318 1.00 46.19 196 HIS A CA 1
ATOM 1489 C C . HIS A 1 196 ? 15.253 5.448 -16.823 1.00 46.19 196 HIS A C 1
ATOM 1491 O O . HIS A 1 196 ? 15.966 4.546 -17.262 1.00 46.19 196 HIS A O 1
ATOM 1497 N N . PHE A 1 197 ? 14.511 6.208 -17.635 1.00 51.22 197 PHE A N 1
ATOM 1498 C CA . PHE A 1 197 ? 14.800 6.283 -19.066 1.00 51.22 197 PHE A CA 1
ATOM 1499 C C . PHE A 1 197 ? 15.974 7.247 -19.231 1.00 51.22 197 PHE A C 1
ATOM 1501 O O . PHE A 1 197 ? 15.770 8.458 -19.246 1.00 51.22 197 PHE A O 1
ATOM 1508 N N . ASP A 1 198 ? 17.196 6.708 -19.245 1.00 42.84 198 ASP A N 1
ATOM 1509 C CA . ASP A 1 198 ? 18.440 7.479 -19.222 1.00 42.84 198 ASP A CA 1
ATOM 1510 C C . ASP A 1 198 ? 18.378 8.770 -20.052 1.00 42.84 198 ASP A C 1
ATOM 1512 O O . ASP A 1 198 ? 17.999 8.814 -21.227 1.00 42.84 198 ASP A O 1
ATOM 1516 N N . SER A 1 199 ? 18.788 9.837 -19.379 1.00 39.69 199 SER A N 1
ATOM 1517 C CA . SER A 1 199 ? 18.797 11.223 -19.805 1.00 39.69 199 SER A CA 1
ATOM 1518 C C . SER A 1 199 ? 19.690 11.464 -21.021 1.00 39.69 199 SER A C 1
ATOM 1520 O O . SER A 1 199 ? 20.800 11.979 -20.900 1.00 39.69 199 SER A O 1
ATOM 1522 N N . VAL A 1 200 ? 19.189 11.187 -22.218 1.00 37.00 200 VAL A N 1
ATOM 1523 C CA . VAL A 1 200 ? 19.587 11.941 -23.406 1.00 37.00 200 VAL A CA 1
ATOM 1524 C C . VAL A 1 200 ? 18.339 12.150 -24.246 1.00 37.00 200 VAL A C 1
ATOM 1526 O O . VAL A 1 200 ? 18.076 11.364 -25.145 1.00 37.00 200 VAL A O 1
ATOM 1529 N N . ASN A 1 201 ? 17.596 13.232 -23.998 1.00 39.12 201 ASN A N 1
ATOM 1530 C CA . ASN A 1 201 ? 16.449 13.680 -24.797 1.00 39.12 201 ASN A CA 1
ATOM 1531 C C . ASN A 1 201 ? 15.235 12.717 -24.812 1.00 39.12 201 ASN A C 1
ATOM 1533 O O . ASN A 1 201 ? 15.207 11.755 -25.581 1.00 39.12 201 ASN A O 1
ATOM 1537 N N . LEU A 1 202 ? 14.138 13.109 -24.157 1.00 46.12 202 LEU A N 1
ATOM 1538 C CA . LEU A 1 202 ? 12.782 12.689 -24.544 1.00 46.12 202 LEU A CA 1
ATOM 1539 C C . LEU A 1 202 ? 11.993 13.880 -25.129 1.00 46.12 202 LEU A C 1
ATOM 1541 O O . LEU A 1 202 ? 11.176 14.465 -24.428 1.00 46.12 202 LEU A O 1
ATOM 1545 N N . PRO A 1 203 ? 12.211 14.275 -26.404 1.00 38.50 203 PRO A N 1
ATOM 1546 C CA . PRO A 1 203 ? 11.498 15.356 -27.068 1.00 38.50 203 PRO A CA 1
ATOM 1547 C C . PRO A 1 203 ? 10.793 14.811 -28.324 1.00 38.50 203 PRO A C 1
ATOM 1549 O O . PRO A 1 203 ? 10.994 15.329 -29.418 1.00 38.50 203 PRO A O 1
ATOM 1552 N N . ASN A 1 204 ? 10.098 13.674 -28.194 1.00 43.03 204 ASN A N 1
ATOM 1553 C CA . ASN A 1 204 ? 9.089 13.170 -29.135 1.00 43.03 204 ASN A CA 1
ATOM 1554 C C . ASN A 1 204 ? 8.483 11.868 -28.584 1.00 43.03 204 ASN A C 1
ATOM 1556 O O . ASN A 1 204 ? 9.241 11.016 -28.107 1.00 43.03 204 ASN A O 1
ATOM 1560 N N . GLU A 1 205 ? 7.170 11.667 -28.734 1.00 47.78 205 GLU A N 1
ATOM 1561 C CA . GLU A 1 205 ? 6.452 10.424 -28.378 1.00 47.78 205 GLU A CA 1
ATOM 1562 C C . GLU A 1 205 ? 7.181 9.171 -28.899 1.00 47.78 205 GLU A C 1
ATOM 1564 O O . GLU A 1 205 ? 7.279 8.148 -28.224 1.00 47.78 205 GLU A O 1
ATOM 1569 N N . THR A 1 206 ? 7.802 9.285 -30.076 1.00 47.66 206 THR A N 1
ATOM 1570 C CA . THR A 1 206 ? 8.546 8.218 -30.752 1.00 47.66 206 THR A CA 1
ATOM 1571 C C . THR A 1 206 ? 9.708 7.656 -29.931 1.00 47.66 206 THR A C 1
ATOM 1573 O O . THR A 1 206 ? 9.920 6.449 -29.950 1.00 47.66 206 THR A O 1
ATOM 1576 N N . ARG A 1 207 ? 10.448 8.484 -29.181 1.00 49.00 207 ARG A N 1
ATOM 1577 C CA . ARG A 1 207 ? 11.654 8.041 -28.453 1.00 49.00 207 ARG A CA 1
ATOM 1578 C C . ARG A 1 207 ? 11.328 7.329 -27.149 1.00 49.00 207 ARG A C 1
ATOM 1580 O O . ARG A 1 207 ? 12.010 6.379 -26.784 1.00 49.00 207 ARG A O 1
ATOM 1587 N N . LEU A 1 208 ? 10.261 7.766 -26.484 1.00 52.19 208 LEU A N 1
ATOM 1588 C CA . LEU A 1 208 ? 9.741 7.131 -25.275 1.00 52.19 208 LEU A CA 1
ATOM 1589 C C . LEU A 1 208 ? 9.180 5.748 -25.614 1.00 52.19 208 LEU A C 1
ATOM 1591 O O . LEU A 1 208 ? 9.511 4.749 -24.977 1.00 52.19 208 LEU A O 1
ATOM 1595 N N . VAL A 1 209 ? 8.432 5.688 -26.716 1.00 51.97 209 VAL A N 1
ATOM 1596 C CA . VAL A 1 209 ? 7.966 4.444 -27.319 1.00 51.97 209 VAL A CA 1
ATOM 1597 C C . VAL A 1 209 ? 9.140 3.554 -27.751 1.00 51.97 209 VAL A C 1
ATOM 1599 O O . VAL A 1 209 ? 9.090 2.355 -27.516 1.00 51.97 209 VAL A O 1
ATOM 1602 N N . GLU A 1 210 ? 10.214 4.086 -28.340 1.00 51.50 210 GLU A N 1
ATOM 1603 C CA . GLU A 1 210 ? 11.403 3.307 -28.735 1.00 51.50 210 GLU A CA 1
ATOM 1604 C C . GLU A 1 210 ? 12.218 2.755 -27.562 1.00 51.50 210 GLU A C 1
ATOM 1606 O O . GLU A 1 210 ? 12.649 1.603 -27.621 1.00 51.50 210 GLU A O 1
ATOM 1611 N N . CYS A 1 211 ? 12.380 3.513 -26.477 1.00 51.19 211 CYS A N 1
ATOM 1612 C CA . CYS A 1 211 ? 12.978 3.001 -25.243 1.00 51.19 211 CYS A CA 1
ATOM 1613 C C . CYS A 1 211 ? 12.128 1.877 -24.639 1.00 51.19 211 CYS A C 1
ATOM 1615 O O . CYS A 1 211 ? 12.658 0.820 -24.303 1.00 51.19 211 CYS A O 1
ATOM 1617 N N . LEU A 1 212 ? 10.803 2.051 -24.587 1.00 52.56 212 LEU A N 1
ATOM 1618 C CA . LEU A 1 212 ? 9.886 0.987 -24.169 1.00 52.56 212 LEU A CA 1
ATOM 1619 C C . LEU A 1 212 ? 9.947 -0.231 -25.117 1.00 52.56 212 LEU A C 1
ATOM 1621 O O . LEU A 1 212 ? 9.963 -1.367 -24.647 1.00 52.56 212 LEU A O 1
ATOM 1625 N N . ARG A 1 213 ? 10.064 -0.025 -26.440 1.00 51.97 213 ARG A N 1
ATOM 1626 C CA . ARG A 1 213 ? 10.255 -1.093 -27.448 1.00 51.97 213 ARG A CA 1
ATOM 1627 C C . ARG A 1 213 ? 11.545 -1.888 -27.217 1.00 51.97 213 ARG A C 1
ATOM 1629 O O . ARG A 1 213 ? 11.540 -3.100 -27.423 1.00 51.97 213 ARG A O 1
ATOM 1636 N N . ALA A 1 214 ? 12.637 -1.225 -26.832 1.00 49.47 214 ALA A N 1
ATOM 1637 C CA . ALA A 1 214 ? 13.936 -1.860 -26.606 1.00 49.47 214 ALA A CA 1
ATOM 1638 C C . ALA A 1 214 ? 13.961 -2.702 -25.317 1.00 49.47 214 ALA A C 1
ATOM 1640 O O . ALA A 1 214 ? 14.496 -3.813 -25.317 1.00 49.47 214 ALA A O 1
ATOM 1641 N N . GLU A 1 215 ? 13.321 -2.222 -24.248 1.00 48.72 215 GLU A N 1
ATOM 1642 C CA . GLU A 1 215 ? 13.330 -2.887 -22.939 1.00 48.72 215 GLU A CA 1
ATOM 1643 C C . GLU A 1 215 ? 12.409 -4.128 -22.891 1.00 48.72 215 GLU A C 1
ATOM 1645 O O . GLU A 1 215 ? 12.684 -5.093 -22.173 1.00 48.72 215 GLU A O 1
ATOM 1650 N N . LEU A 1 216 ? 11.356 -4.166 -23.722 1.00 49.38 216 LEU A N 1
ATOM 1651 C CA . LEU A 1 216 ? 10.373 -5.263 -23.793 1.00 49.38 216 LEU A CA 1
ATOM 1652 C C . LEU A 1 216 ? 10.845 -6.520 -24.571 1.00 49.38 216 LEU A C 1
ATOM 1654 O O . LEU A 1 216 ? 10.068 -7.456 -24.750 1.00 49.38 216 LEU A O 1
ATOM 1658 N N . ARG A 1 217 ? 12.117 -6.587 -25.000 1.00 42.81 217 ARG A N 1
ATOM 1659 C CA . ARG A 1 217 ? 12.843 -7.761 -25.562 1.00 42.81 217 ARG A CA 1
ATOM 1660 C C . ARG A 1 217 ? 12.200 -8.567 -26.708 1.00 42.81 217 ARG A C 1
ATOM 1662 O O . ARG A 1 217 ? 12.789 -9.573 -27.098 1.00 42.81 217 ARG A O 1
ATOM 1669 N N . ASN A 1 218 ? 11.085 -8.147 -27.313 1.00 40.41 218 ASN A N 1
ATOM 1670 C CA . ASN A 1 218 ? 10.557 -8.799 -28.521 1.00 40.41 218 ASN A CA 1
ATOM 1671 C C . ASN A 1 218 ? 9.989 -7.791 -29.549 1.00 40.41 218 ASN A C 1
ATOM 1673 O O . ASN A 1 218 ? 8.790 -7.502 -29.563 1.00 40.41 218 ASN A O 1
ATOM 1677 N N . PRO A 1 219 ? 10.839 -7.241 -30.438 1.00 38.81 219 PRO A N 1
ATOM 1678 C CA . PRO A 1 219 ? 10.453 -6.196 -31.390 1.00 38.81 219 PRO A CA 1
ATOM 1679 C C . PRO A 1 219 ? 9.506 -6.655 -32.515 1.00 38.81 219 PRO A C 1
ATOM 1681 O O . PRO A 1 219 ? 8.999 -5.806 -33.243 1.00 38.81 219 PRO A O 1
ATOM 1684 N N . SER A 1 220 ? 9.226 -7.957 -32.663 1.00 42.06 220 SER A N 1
ATOM 1685 C CA . SER A 1 220 ? 8.285 -8.477 -33.671 1.00 42.06 220 SER A CA 1
ATOM 1686 C C . SER A 1 220 ? 6.816 -8.531 -33.223 1.00 42.06 220 SER A C 1
ATOM 1688 O O . SER A 1 220 ? 5.960 -8.685 -34.084 1.00 42.06 220 SER A O 1
ATOM 1690 N N . ASP A 1 221 ? 6.524 -8.360 -31.925 1.00 41.69 221 ASP A N 1
ATOM 1691 C CA . ASP A 1 221 ? 5.152 -8.313 -31.364 1.00 41.69 221 ASP A CA 1
ATOM 1692 C C . ASP A 1 221 ? 4.814 -6.969 -30.680 1.00 41.69 221 ASP A C 1
ATOM 1694 O O . ASP A 1 221 ? 3.664 -6.707 -30.334 1.00 41.69 221 ASP A O 1
ATOM 1698 N N . ALA A 1 222 ? 5.800 -6.090 -30.462 1.00 40.72 222 ALA A N 1
ATOM 1699 C CA . ALA A 1 222 ? 5.630 -4.860 -29.677 1.00 40.72 222 ALA A CA 1
ATOM 1700 C C . ALA A 1 222 ? 5.114 -3.644 -30.478 1.00 40.72 222 ALA A C 1
ATOM 1702 O O . ALA A 1 222 ? 4.843 -2.594 -29.899 1.00 40.72 222 ALA A O 1
ATOM 1703 N N . THR A 1 223 ? 4.967 -3.751 -31.802 1.00 39.16 223 THR A N 1
ATOM 1704 C CA . THR A 1 223 ? 4.435 -2.667 -32.651 1.00 39.16 223 THR A CA 1
ATOM 1705 C C . THR A 1 223 ? 2.908 -2.668 -32.768 1.00 39.16 223 THR A C 1
ATOM 1707 O O . THR A 1 223 ? 2.354 -1.680 -33.238 1.00 39.16 223 THR A O 1
ATOM 1710 N N . SER A 1 224 ? 2.221 -3.723 -32.317 1.00 41.91 224 SER A N 1
ATOM 1711 C CA . SER A 1 224 ? 0.758 -3.861 -32.407 1.00 41.91 224 SER A CA 1
ATOM 1712 C C . SER A 1 224 ? -0.009 -3.480 -31.135 1.00 41.91 224 SER A C 1
ATOM 1714 O O . SER A 1 224 ? -1.233 -3.406 -31.188 1.00 41.91 224 SER A O 1
ATOM 1716 N N . ASN A 1 225 ? 0.674 -3.240 -30.007 1.00 43.16 225 ASN A N 1
ATOM 1717 C CA . ASN A 1 225 ? 0.020 -3.178 -28.693 1.00 43.16 225 ASN A CA 1
ATOM 1718 C C . ASN A 1 225 ? 0.012 -1.798 -28.010 1.00 43.16 225 ASN A C 1
ATOM 1720 O O . ASN A 1 225 ? -0.639 -1.673 -26.978 1.00 43.16 225 ASN A O 1
ATOM 1724 N N . ILE A 1 226 ? 0.647 -0.760 -28.577 1.00 47.50 226 ILE A N 1
ATOM 1725 C CA . ILE A 1 226 ? 0.432 0.613 -28.085 1.00 47.50 226 ILE A CA 1
ATOM 1726 C C . ILE A 1 226 ? -0.858 1.152 -28.695 1.00 47.50 226 ILE A C 1
ATOM 1728 O O . ILE A 1 226 ? -0.878 1.548 -29.860 1.00 47.50 226 ILE A O 1
ATOM 1732 N N . LEU A 1 227 ? -1.939 1.105 -27.921 1.00 47.47 227 LEU A N 1
ATOM 1733 C CA . LEU A 1 227 ? -3.295 1.381 -28.406 1.00 47.47 227 LEU A CA 1
ATOM 1734 C C . LEU A 1 227 ? -3.686 2.865 -28.294 1.00 47.47 227 LEU A C 1
ATOM 1736 O O . LEU A 1 227 ? -4.578 3.313 -29.015 1.00 47.47 227 LEU A 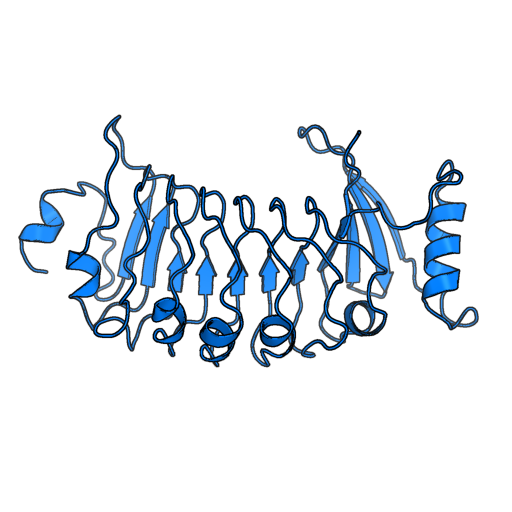O 1
ATOM 1740 N N . GLY A 1 228 ? -2.985 3.648 -27.466 1.00 47.19 228 GLY A N 1
ATOM 1741 C CA . GLY A 1 228 ? -3.239 5.080 -27.304 1.00 47.19 228 GLY A CA 1
ATOM 1742 C C . GLY A 1 228 ? -2.178 5.807 -26.476 1.00 47.19 228 GLY A C 1
ATOM 1743 O O . GLY A 1 228 ? -1.503 5.200 -25.641 1.00 47.19 228 GLY A O 1
ATOM 1744 N N . PHE A 1 229 ? -2.051 7.113 -26.728 1.00 44.91 229 PHE A N 1
ATOM 1745 C CA . PHE A 1 229 ? -1.237 8.064 -25.970 1.00 44.91 229 PHE A CA 1
ATOM 1746 C C . PHE A 1 229 ? -2.126 9.230 -25.525 1.00 44.91 229 PHE A C 1
ATOM 1748 O O . PHE A 1 229 ? -2.881 9.774 -26.334 1.00 44.91 229 PHE A O 1
ATOM 1755 N N . GLY A 1 230 ? -2.052 9.595 -24.247 1.00 46.09 230 GLY A N 1
ATOM 1756 C CA . GLY A 1 230 ? -2.793 10.717 -23.678 1.00 46.09 230 GLY A CA 1
ATOM 1757 C C . GLY A 1 230 ? -1.928 11.515 -22.711 1.00 46.09 230 GLY A C 1
ATOM 1758 O O . GLY A 1 230 ? -1.160 10.937 -21.942 1.00 46.09 230 GLY A O 1
ATOM 1759 N N . ILE A 1 231 ? -2.060 12.839 -22.755 1.00 49.72 231 ILE A N 1
ATOM 1760 C CA . ILE A 1 231 ? -1.501 13.755 -21.757 1.00 49.72 231 ILE A CA 1
ATOM 1761 C C . ILE A 1 231 ? -2.675 14.207 -20.897 1.00 49.72 231 ILE A C 1
ATOM 1763 O O . ILE A 1 231 ? -3.621 14.797 -21.422 1.00 49.72 231 ILE A O 1
ATOM 1767 N N . GLU A 1 232 ? -2.628 13.929 -19.598 1.00 45.59 232 GLU A N 1
ATOM 1768 C CA . GLU A 1 232 ? -3.596 14.484 -18.654 1.00 45.59 232 GLU A CA 1
ATOM 1769 C C . GLU A 1 232 ? -2.879 15.551 -17.827 1.00 45.59 232 GLU A C 1
ATOM 1771 O O . GLU A 1 232 ? -2.069 15.255 -16.946 1.00 45.59 232 GLU A O 1
ATOM 1776 N N . ASN A 1 233 ? -3.158 16.813 -18.155 1.00 41.28 233 ASN A N 1
ATOM 1777 C CA . ASN A 1 233 ? -2.748 17.946 -17.336 1.00 41.28 233 ASN A CA 1
ATOM 1778 C C . ASN A 1 233 ? -3.649 17.952 -16.099 1.00 41.28 233 ASN A C 1
ATOM 1780 O O . ASN A 1 233 ? -4.766 18.466 -16.143 1.00 41.28 233 ASN A O 1
ATOM 1784 N N . SER A 1 234 ? -3.206 17.319 -15.016 1.00 41.94 234 SER A N 1
ATOM 1785 C CA . SER A 1 234 ? -3.873 17.472 -13.724 1.00 41.94 234 SER A CA 1
ATOM 1786 C C . SER A 1 234 ? -3.542 18.854 -13.144 1.00 41.94 234 SER A C 1
ATOM 1788 O O . SER A 1 234 ? -2.429 19.327 -13.330 1.00 41.94 234 SER A O 1
ATOM 1790 N N . ASP A 1 235 ? -4.455 19.485 -12.399 1.00 40.19 235 ASP A N 1
ATOM 1791 C CA . ASP A 1 235 ? -4.229 20.749 -11.657 1.00 40.19 235 ASP A CA 1
ATOM 1792 C C . ASP A 1 235 ? -3.158 20.634 -10.531 1.00 40.19 235 ASP A C 1
ATOM 1794 O O . ASP A 1 235 ? -3.084 21.466 -9.626 1.00 40.19 235 ASP A O 1
ATOM 1798 N N . THR A 1 236 ? -2.339 19.579 -10.546 1.00 43.94 236 THR A N 1
ATOM 1799 C CA . THR A 1 236 ? -1.176 19.380 -9.675 1.00 43.94 236 THR A CA 1
ATOM 1800 C C . THR A 1 236 ? 0.091 19.640 -10.495 1.00 43.94 236 THR A C 1
ATOM 1802 O O . THR A 1 236 ? 0.062 19.416 -11.696 1.00 43.94 236 THR A O 1
ATOM 1805 N N . ASP A 1 237 ? 1.192 20.105 -9.890 1.00 42.41 237 ASP A N 1
ATOM 1806 C CA . ASP A 1 237 ? 2.465 20.508 -10.547 1.00 42.41 237 ASP A CA 1
ATOM 1807 C C . ASP A 1 237 ? 3.196 19.406 -11.382 1.00 42.41 237 ASP A C 1
ATOM 1809 O O . ASP A 1 237 ? 4.405 19.473 -11.621 1.00 42.41 237 ASP A O 1
ATOM 1813 N N . PHE A 1 238 ? 2.500 18.356 -11.822 1.00 50.59 238 PHE A N 1
ATOM 1814 C CA . PHE A 1 238 ? 3.036 17.158 -12.453 1.00 50.59 238 PHE A CA 1
ATOM 1815 C C . PHE A 1 238 ? 2.323 16.859 -13.775 1.00 50.59 238 PHE A C 1
ATOM 1817 O O . PHE A 1 238 ? 1.106 16.658 -13.806 1.00 50.59 238 PHE A O 1
ATOM 1824 N N . ASP A 1 239 ? 3.110 16.709 -14.839 1.00 54.53 239 ASP A N 1
ATOM 1825 C CA . ASP A 1 239 ? 2.630 16.150 -16.101 1.00 54.53 239 ASP A CA 1
ATOM 1826 C C . ASP A 1 239 ? 2.618 14.621 -15.988 1.00 54.53 239 ASP A C 1
ATOM 1828 O O . ASP A 1 239 ? 3.620 14.006 -15.604 1.00 54.53 239 ASP A O 1
ATOM 1832 N N . SER A 1 240 ? 1.486 13.994 -16.315 1.00 59.94 240 SER A N 1
ATOM 1833 C CA . SER A 1 240 ? 1.374 12.534 -16.393 1.00 59.94 240 SER A CA 1
ATOM 1834 C C . SER A 1 240 ? 1.100 12.098 -17.828 1.00 59.94 240 SER A C 1
ATOM 1836 O O . SER A 1 240 ? 0.221 12.638 -18.506 1.00 59.94 240 SER A O 1
ATOM 1838 N N . PHE A 1 241 ? 1.866 11.111 -18.291 1.00 65.12 241 PHE A N 1
ATOM 1839 C CA . PHE A 1 241 ? 1.722 10.517 -19.617 1.00 65.12 241 PHE A CA 1
ATOM 1840 C C . PHE A 1 241 ? 1.083 9.142 -19.505 1.00 65.12 241 PHE A C 1
ATOM 1842 O O . PHE A 1 241 ? 1.561 8.301 -18.745 1.00 65.12 241 PHE A O 1
ATOM 1849 N N . PHE A 1 242 ? 0.060 8.885 -20.313 1.00 65.19 242 PHE A N 1
ATOM 1850 C CA . PHE A 1 242 ? -0.619 7.596 -20.354 1.00 65.19 242 PHE A CA 1
ATOM 1851 C C . PHE A 1 242 ? -0.286 6.854 -21.637 1.00 65.19 242 PHE A C 1
ATOM 1853 O O . PHE A 1 242 ? -0.356 7.404 -22.737 1.00 65.19 242 PHE A O 1
ATOM 1860 N N . LEU A 1 243 ? 0.058 5.583 -21.479 1.00 67.38 243 LEU A N 1
ATOM 1861 C CA . LEU A 1 243 ? 0.391 4.653 -22.543 1.00 67.38 243 LEU A CA 1
ATOM 1862 C C . LEU A 1 243 ? -0.408 3.376 -22.322 1.00 67.38 243 LEU A C 1
ATOM 1864 O O . LEU A 1 243 ? -0.199 2.673 -21.335 1.00 67.38 243 LEU A O 1
ATOM 1868 N N . GLU A 1 244 ? -1.298 3.033 -23.243 1.00 66.56 244 GLU A N 1
ATOM 1869 C CA . GLU A 1 244 ? -1.892 1.696 -23.228 1.00 66.56 244 GLU A CA 1
ATOM 1870 C C . GLU A 1 244 ? -0.878 0.717 -23.830 1.00 66.56 244 GLU A C 1
ATOM 1872 O O . GLU A 1 244 ? -0.613 0.789 -25.022 1.00 66.56 244 GLU A O 1
ATOM 1877 N N . ILE A 1 245 ? -0.264 -0.153 -23.019 1.00 62.84 245 ILE A N 1
ATOM 1878 C CA . ILE A 1 245 ? 0.820 -1.062 -23.459 1.00 62.84 245 ILE A CA 1
ATOM 1879 C C . ILE A 1 245 ? 0.272 -2.328 -24.128 1.00 62.84 245 ILE A C 1
ATOM 1881 O O . ILE A 1 245 ? 0.969 -2.949 -24.930 1.00 62.84 245 ILE A O 1
ATOM 1885 N N . ARG A 1 246 ? -0.936 -2.753 -23.741 1.00 69.00 246 ARG A N 1
ATOM 1886 C CA . ARG A 1 246 ? -1.706 -3.882 -24.294 1.00 69.00 246 ARG A CA 1
ATOM 1887 C C . ARG A 1 246 ? -3.172 -3.751 -23.839 1.00 69.00 246 ARG A C 1
ATOM 1889 O O . ARG A 1 246 ? -3.407 -3.006 -22.886 1.00 69.00 246 ARG A O 1
ATOM 1896 N N . PRO A 1 247 ? -4.136 -4.500 -24.415 1.00 69.25 247 PRO A N 1
ATOM 1897 C CA . PRO A 1 247 ? -5.547 -4.361 -24.062 1.00 69.25 247 PRO A CA 1
ATOM 1898 C C . PRO A 1 247 ? -5.787 -4.424 -22.552 1.00 69.25 247 PRO A C 1
ATOM 1900 O O . PRO A 1 247 ? -5.470 -5.429 -21.908 1.00 69.25 247 PRO A O 1
ATOM 1903 N N . ASN A 1 248 ? -6.395 -3.367 -22.016 1.00 73.69 248 ASN A N 1
ATOM 1904 C CA . ASN A 1 248 ? -6.706 -3.184 -20.596 1.00 73.69 248 ASN A CA 1
ATOM 1905 C C . ASN A 1 248 ? -5.506 -2.948 -19.664 1.00 73.69 248 ASN A C 1
ATOM 1907 O O . ASN A 1 248 ? -5.733 -2.991 -18.462 1.00 73.69 248 ASN A O 1
ATOM 1911 N N . LEU A 1 249 ? -4.281 -2.710 -20.157 1.00 79.31 249 LEU A N 1
ATOM 1912 C CA . LEU A 1 249 ? -3.138 -2.274 -19.340 1.00 79.31 249 LEU A CA 1
ATOM 1913 C C . LEU A 1 249 ? -2.742 -0.838 -19.689 1.00 79.31 249 LEU A C 1
ATOM 1915 O O . LEU A 1 249 ? -2.114 -0.591 -20.722 1.00 79.31 249 LEU A O 1
ATOM 1919 N N . THR A 1 250 ? -3.020 0.070 -18.764 1.00 80.75 250 THR A N 1
ATOM 1920 C CA . THR A 1 250 ? -2.579 1.462 -18.802 1.00 80.75 250 THR A CA 1
ATOM 1921 C C . THR A 1 250 ? -1.311 1.631 -17.973 1.00 80.75 250 THR A C 1
ATOM 1923 O O . THR A 1 250 ? -1.285 1.324 -16.780 1.00 80.75 250 THR A O 1
ATOM 1926 N N . LEU A 1 251 ? -0.261 2.142 -18.607 1.00 79.31 251 LEU A N 1
ATOM 1927 C CA . LEU A 1 251 ? 0.926 2.674 -17.954 1.00 79.31 251 LEU A CA 1
ATOM 1928 C C . LEU A 1 251 ? 0.771 4.189 -17.813 1.00 79.31 251 LEU A C 1
ATOM 1930 O O . LEU A 1 251 ? 0.619 4.884 -18.813 1.00 79.31 251 LEU A O 1
ATOM 1934 N N . SER A 1 252 ? 0.849 4.681 -16.584 1.00 80.38 252 SER A N 1
ATOM 1935 C CA . SER A 1 252 ? 0.978 6.095 -16.257 1.00 80.38 252 SER A CA 1
ATOM 1936 C C . SER A 1 252 ? 2.426 6.396 -15.875 1.00 80.38 252 SER A C 1
ATOM 1938 O O . SER A 1 252 ? 3.015 5.729 -15.020 1.00 80.38 252 SER A O 1
ATOM 1940 N N . LEU A 1 253 ? 3.017 7.385 -16.536 1.00 73.19 253 LEU A N 1
ATOM 1941 C CA . LEU A 1 253 ? 4.354 7.883 -16.254 1.00 73.19 253 LEU A CA 1
ATOM 1942 C C . LEU A 1 253 ? 4.245 9.281 -15.665 1.00 73.19 253 LEU A C 1
ATOM 1944 O O . LEU A 1 253 ? 3.848 10.214 -16.365 1.00 73.19 253 LEU A O 1
ATOM 1948 N N . CYS A 1 254 ? 4.632 9.433 -14.403 1.00 67.62 254 CYS A N 1
ATOM 1949 C CA . CYS A 1 254 ? 4.690 10.745 -13.772 1.00 67.62 254 CYS A CA 1
ATOM 1950 C C . CYS A 1 254 ? 6.030 11.421 -14.075 1.00 67.62 254 CYS A C 1
ATOM 1952 O O . CYS A 1 254 ? 7.101 10.866 -13.805 1.00 67.62 254 CYS A O 1
ATOM 1954 N N . SER A 1 255 ? 5.961 12.639 -14.612 1.00 60.94 255 SER A N 1
ATOM 1955 C CA . SER A 1 255 ? 7.086 13.564 -14.672 1.00 60.94 255 SER A CA 1
ATOM 1956 C C . SER A 1 255 ? 7.074 14.429 -13.422 1.00 60.94 255 SER A C 1
ATOM 1958 O O . SER A 1 255 ? 6.132 15.177 -13.167 1.00 60.94 255 SER A O 1
ATOM 1960 N N . VAL A 1 256 ? 8.141 14.342 -12.641 1.00 51.00 256 VAL A N 1
ATOM 1961 C CA . VAL A 1 256 ? 8.445 15.337 -11.618 1.00 51.00 256 VAL A CA 1
ATOM 1962 C C . VAL A 1 256 ? 9.336 16.378 -12.288 1.00 51.00 256 VAL A C 1
ATOM 1964 O O . VAL A 1 256 ? 10.466 16.065 -12.671 1.00 51.00 256 VAL A O 1
ATOM 1967 N N . HIS A 1 257 ? 8.817 17.593 -12.473 1.00 45.25 257 HIS A N 1
ATOM 1968 C CA . HIS A 1 257 ? 9.651 18.737 -12.827 1.00 45.25 257 HIS A CA 1
ATOM 1969 C C . HIS A 1 257 ? 10.697 18.912 -11.716 1.00 45.25 257 HIS A C 1
ATOM 1971 O O . HIS A 1 257 ? 10.337 19.077 -10.550 1.00 45.25 257 HIS A O 1
ATOM 1977 N N . ALA A 1 258 ? 11.973 18.765 -12.080 1.00 35.50 258 ALA A N 1
ATOM 1978 C CA . ALA A 1 258 ? 13.112 18.952 -11.183 1.00 35.50 258 ALA A CA 1
ATOM 1979 C C . ALA A 1 258 ? 13.308 20.426 -10.806 1.00 35.50 258 ALA A C 1
ATOM 1981 O O . ALA A 1 258 ? 13.083 21.291 -11.685 1.00 35.50 258 ALA A O 1
#

Solvent-accessible surface area (backbone atoms only — not comparable to full-atom values): 13545 Å² total; per-residue (Å²): 131,71,76,74,68,64,76,80,50,94,57,62,74,58,97,48,101,32,48,46,52,40,66,61,62,89,72,91,72,74,37,65,71,62,69,72,63,61,68,44,53,68,31,32,33,42,35,46,28,50,44,44,33,29,55,54,64,67,58,74,50,70,86,20,31,70,51,20,29,34,44,32,48,26,44,28,47,32,28,49,48,70,38,63,23,62,27,53,31,45,44,21,29,34,42,32,49,24,39,26,47,32,25,50,53,67,54,24,79,29,52,54,53,26,69,48,27,27,36,43,31,49,22,41,28,48,31,25,51,52,65,43,54,45,57,33,58,34,72,48,29,28,35,42,33,46,24,40,29,49,28,24,52,52,64,56,68,58,64,34,61,46,28,30,34,40,31,51,20,58,46,54,62,40,68,65,84,38,68,56,60,78,62,27,84,49,39,31,38,39,30,35,56,56,86,62,66,74,93,72,81,82,90,49,76,67,52,57,51,45,53,53,46,62,73,66,76,43,75,91,66,59,82,80,28,68,78,50,77,48,78,51,83,50,103,52,96,39,54,35,42,38,37,28,63,36,96,71,23,38,37,38,33,41,44,77,78,127

pLDDT: mean 76.06, std 20.78, range [35.06, 98.75]